Protein 4CL2 (pdb70)

InterPro domains:
  IPR006127 Periplasmic solute binding protein, ZnuA-like [PF01297] (26-291)
  IPR006128 Adhesion lipoprotein PsaA-like [PR00690] (23-41)
  IPR006128 Adhesion lipoprotein PsaA-like [PR00690] (54-67)
  IPR006128 Adhesion lipoprotein PsaA-like [PR00690] (67-84)
  IPR006128 Adhesion lipoprotein PsaA-like [PR00690] (180-201)
  IPR006128 Adhesion lipoprotein PsaA-like [PR00690] (233-251)
  IPR006128 Adhesion lipoprotein PsaA-like [PR00690] (259-278)
  IPR006129 Adhesin B [PR00691] (23-44)
  IPR006129 Adhesin B [PR00691] (48-66)
  IPR006129 Adhesin B [PR00691] (122-141)
  IPR006129 Adhesin B [PR00691] (180-197)
  IPR006129 Adhesin B [PR00691] (206-224)
  IPR006129 Adhesin B [PR00691] (229-246)
  IPR006129 Adhesin B [PR00691] (251-269)
  IPR006129 Adhesin B [PR00691] (272-290)
  IPR050492 Bacterial metal-binding protein 9 [PTHR42953] (9-293)

Foldseek 3Di:
DAEEEEAEDQLLQLLCLLCVPVHHYHYQQYFPGAQPPPDQDPVNLVSLQRHQEYEYQPLCRNVNPPVSNPPHDPNYDYFHQQPPPDFDPQPCHRGQRQLLLALVSSLSSLVSSLVVVCVSPVVCNVSSVVSSVVVNVVLCVLQVVLLVLLLVFDLLAQEAAEAELNCCNVCVRSVGHYAYQGPDPVGDPVSLVVRLVVCLVSVHAEYEYEDNDDPVSRCVSCVSNVHDYLYYAYGRGAHPPVDQGNHSSSRSNVRSVSVSVRSD

Structure (mmCIF, N/CA/C/O backbone):
data_4CL2
#
_entry.id   4CL2
#
_cell.length_a   94.060
_cell.length_b   94.060
_cell.length_c   94.510
_cell.angle_alpha   90.00
_cell.angle_beta   90.00
_cell.angle_gamma   120.00
#
_symmetry.space_group_name_H-M   'P 32 2 1'
#
loop_
_entity.id
_entity.type
_entity.pdbx_description
1 polymer 'PERIPLASMIC SOLUTE BINDING PROTEIN'
2 non-polymer 'SULFATE ION'
3 non-polymer 'ACETATE ION'
4 non-polymer GLYCEROL
5 non-polymer 'MANGANESE (II) ION'
6 water water
#
loop_
_atom_site.group_PDB
_atom_site.id
_atom_site.type_symbol
_atom_site.label_atom_id
_atom_site.label_alt_id
_atom_site.label_comp_id
_atom_site.label_asym_id
_atom_site.label_entity_id
_atom_site.label_seq_id
_atom_site.pdbx_PDB_ins_code
_atom_site.Cartn_x
_atom_site.Cartn_y
_atom_site.Cartn_z
_atom_site.occupancy
_atom_site.B_iso_or_equiv
_atom_site.auth_seq_id
_atom_site.auth_comp_id
_atom_site.auth_asym_id
_atom_site.auth_atom_id
_atom_site.pdbx_PDB_model_num
ATOM 1 N N . LYS A 1 4 ? 46.051 -51.429 16.170 1.00 38.59 4 LYS A N 1
ATOM 2 C CA . LYS A 1 4 ? 45.251 -50.395 16.892 1.00 35.88 4 LYS A CA 1
ATOM 3 C C . LYS A 1 4 ? 44.383 -49.566 15.952 1.00 26.78 4 LYS A C 1
ATOM 4 O O . LYS A 1 4 ? 44.847 -48.974 14.987 1.00 27.59 4 LYS A O 1
ATOM 10 N N . LYS A 1 5 ? 43.125 -49.494 16.271 1.00 23.59 5 LYS A N 1
ATOM 11 C CA . LYS A 1 5 ? 42.166 -48.796 15.428 1.00 22.25 5 LYS A CA 1
ATOM 12 C C . LYS A 1 5 ? 42.338 -47.286 15.583 1.00 18.73 5 LYS A C 1
ATOM 13 O O . LYS A 1 5 ? 42.845 -46.792 16.580 1.00 18.65 5 LYS A O 1
ATOM 19 N N . VAL A 1 6 ? 41.933 -46.573 14.516 1.00 18.60 6 VAL A N 1
ATOM 20 C CA . VAL A 1 6 ? 42.107 -45.126 14.417 1.00 16.93 6 VAL A CA 1
ATOM 21 C C . VAL A 1 6 ? 40.705 -44.534 14.207 1.00 16.88 6 VAL A C 1
ATOM 22 O O . VAL A 1 6 ? 39.940 -44.996 13.369 1.00 15.50 6 VAL A O 1
ATOM 26 N N . VAL A 1 7 ? 40.345 -43.595 15.038 1.00 16.28 7 VAL A N 1
ATOM 27 C CA . VAL A 1 7 ? 39.003 -42.953 15.010 1.00 15.10 7 VAL A CA 1
ATOM 28 C C . VAL A 1 7 ? 39.262 -41.443 14.809 1.00 15.07 7 VAL A C 1
ATOM 29 O O . VAL A 1 7 ? 39.886 -40.769 15.656 1.00 15.74 7 VAL A O 1
ATOM 33 N N . LEU A 1 8 ? 38.807 -40.956 13.661 1.00 13.84 8 LEU A N 1
ATOM 34 C CA . LEU A 1 8 ? 38.947 -39.553 13.231 1.00 14.06 8 LEU A CA 1
ATOM 35 C C . LEU A 1 8 ? 37.678 -38.775 13.607 1.00 13.93 8 LEU A C 1
ATOM 36 O O . LEU A 1 8 ? 36.579 -39.073 13.168 1.00 13.98 8 LEU A O 1
ATOM 41 N N A SER A 1 9 ? 37.844 -37.754 14.440 0.50 12.48 9 SER A N 1
ATOM 42 N N B SER A 1 9 ? 37.859 -37.735 14.415 0.50 14.35 9 SER A N 1
ATOM 43 C CA A SER A 1 9 ? 36.757 -36.806 14.793 0.50 12.18 9 SER A CA 1
ATOM 44 C CA B SER A 1 9 ? 36.786 -36.788 14.802 0.50 15.37 9 SER A CA 1
ATOM 45 C C A SER A 1 9 ? 36.866 -35.552 13.891 0.50 13.38 9 SER A C 1
ATOM 46 C C B SER A 1 9 ? 36.876 -35.519 13.928 0.50 15.15 9 SER A C 1
ATOM 47 O O A SER A 1 9 ? 37.953 -35.131 13.495 0.50 13.61 9 SER A O 1
ATOM 48 O O B SER A 1 9 ? 37.968 -35.049 13.597 0.50 15.38 9 SER A O 1
ATOM 53 N N . SER A 1 10 ? 35.723 -34.991 13.526 1.00 13.39 10 SER A N 1
ATOM 54 C CA . SER A 1 10 ? 35.701 -33.860 12.609 1.00 11.78 10 SER A CA 1
ATOM 55 C C . SER A 1 10 ? 36.347 -32.605 13.242 1.00 13.40 10 SER A C 1
ATOM 56 O O . SER A 1 10 ? 36.945 -31.828 12.508 1.00 14.73 10 SER A O 1
ATOM 59 N N . PHE A 1 11 ? 36.121 -32.367 14.509 1.00 14.27 11 PHE A N 1
ATOM 60 C CA . PHE A 1 11 ? 36.699 -31.190 15.155 1.00 14.35 11 PHE A CA 1
ATOM 61 C C . PHE A 1 11 ? 36.939 -31.401 16.625 1.00 14.17 11 PHE A C 1
ATOM 62 O O . PHE A 1 11 ? 36.671 -32.471 17.208 1.00 14.39 11 PHE A O 1
ATOM 70 N N . SER A 1 12 ? 37.608 -30.411 17.231 1.00 13.49 12 SER A N 1
ATOM 71 C CA . SER A 1 12 ? 38.255 -30.614 18.533 1.00 15.10 12 SER A CA 1
ATOM 72 C C . SER A 1 12 ? 37.322 -31.085 19.611 1.00 13.55 12 SER A C 1
ATOM 73 O O . SER A 1 12 ? 37.692 -31.910 20.446 1.00 15.21 12 SER A O 1
ATOM 76 N N . ILE A 1 13 ? 36.106 -30.577 19.638 1.00 14.73 13 ILE A N 1
ATOM 77 C CA . ILE A 1 13 ? 35.192 -30.944 20.702 1.00 13.39 13 ILE A CA 1
ATOM 78 C C . ILE A 1 13 ? 34.876 -32.432 20.639 1.00 14.11 13 ILE A C 1
ATOM 79 O O . ILE A 1 13 ? 34.911 -33.125 21.668 1.00 14.09 13 ILE A O 1
ATOM 84 N N . ILE A 1 14 ? 34.579 -32.935 19.459 1.00 14.86 14 ILE A N 1
ATOM 85 C CA . ILE A 1 14 ? 34.311 -34.376 19.327 1.00 12.63 14 ILE A CA 1
ATOM 86 C C . ILE A 1 14 ? 35.523 -35.245 19.598 1.00 11.69 14 ILE A C 1
ATOM 87 O O . ILE A 1 14 ? 35.442 -36.274 20.277 1.00 12.97 14 ILE A O 1
ATOM 92 N N . GLY A 1 15 ? 36.703 -34.789 19.171 1.00 12.65 15 GLY A N 1
ATOM 93 C CA . GLY A 1 15 ? 37.918 -35.485 19.497 1.00 14.45 15 GLY A CA 1
ATOM 94 C C . GLY A 1 15 ? 38.145 -35.652 20.969 1.00 13.68 15 GLY A C 1
ATOM 95 O O . GLY A 1 15 ? 38.546 -36.747 21.446 1.00 13.79 15 GLY A O 1
ATOM 96 N N . ASP A 1 16 ? 37.893 -34.593 21.738 1.00 13.88 16 ASP A N 1
ATOM 97 C CA . ASP A 1 16 ? 38.114 -34.647 23.175 1.00 15.80 16 ASP A CA 1
ATOM 98 C C . ASP A 1 16 ? 37.095 -35.562 23.879 1.00 13.82 16 ASP A C 1
ATOM 99 O O . ASP A 1 16 ? 37.440 -36.348 24.800 1.00 14.38 16 ASP A O 1
ATOM 104 N N . ILE A 1 17 ? 35.841 -35.517 23.425 1.00 13.43 17 ILE A N 1
ATOM 105 C CA . ILE A 1 17 ? 34.808 -36.426 23.977 1.00 14.01 17 ILE A CA 1
ATOM 106 C C . ILE A 1 17 ? 35.221 -37.851 23.726 1.00 14.92 17 ILE A C 1
ATOM 107 O O . ILE A 1 17 ? 35.216 -38.716 24.612 1.00 14.65 17 ILE A O 1
ATOM 112 N N . THR A 1 18 ? 35.642 -38.101 22.492 1.00 14.71 18 THR A N 1
ATOM 113 C CA . THR A 1 18 ? 36.035 -39.481 22.129 1.00 13.58 18 THR A CA 1
ATOM 114 C C . THR A 1 18 ? 37.240 -39.993 22.941 1.00 14.01 18 THR A C 1
ATOM 115 O O . THR A 1 18 ? 37.254 -41.137 23.420 1.00 16.14 18 THR A O 1
ATOM 119 N N . GLN A 1 19 ? 38.223 -39.140 23.156 1.00 14.20 19 GLN A N 1
ATOM 120 C CA . GLN A 1 19 ? 39.366 -39.501 23.984 1.00 14.84 19 GLN A CA 1
ATOM 121 C C . GLN A 1 19 ? 38.953 -39.875 25.371 1.00 16.55 19 GLN A C 1
ATOM 122 O O . GLN A 1 19 ? 39.532 -40.777 25.955 1.00 15.68 19 GLN A O 1
ATOM 128 N N . ASN A 1 20 ? 37.941 -39.220 25.921 1.00 14.33 20 ASN A N 1
ATOM 129 C CA . ASN A 1 20 ? 37.524 -39.586 27.266 1.00 15.76 20 ASN A CA 1
ATOM 130 C C . ASN A 1 20 ? 36.786 -40.909 27.345 1.00 17.21 20 ASN A C 1
ATOM 131 O O . ASN A 1 20 ? 36.775 -41.579 28.388 1.00 17.45 20 ASN A O 1
ATOM 136 N N . ILE A 1 21 ? 36.160 -41.317 26.245 1.00 14.93 21 ILE A N 1
ATOM 137 C CA . ILE A 1 21 ? 35.473 -42.598 26.218 1.00 14.73 21 ILE A CA 1
ATOM 138 C C . ILE A 1 21 ? 36.453 -43.727 25.881 1.00 16.96 21 ILE A C 1
ATOM 139 O O . ILE A 1 21 ? 36.349 -44.813 26.422 1.00 16.40 21 ILE A O 1
ATOM 144 N N . ALA A 1 22 ? 37.394 -43.480 24.968 1.00 16.23 22 ALA A N 1
ATOM 145 C CA . ALA A 1 22 ? 38.256 -44.542 24.506 1.00 16.01 22 ALA A CA 1
ATOM 146 C C . ALA A 1 22 ? 39.508 -44.713 25.344 1.00 19.23 22 ALA A C 1
ATOM 147 O O . ALA A 1 22 ? 40.036 -45.805 25.431 1.00 20.18 22 ALA A O 1
ATOM 149 N N . LYS A 1 23 ? 39.972 -43.661 25.996 1.00 17.90 23 LYS A N 1
ATOM 150 C CA . LYS A 1 23 ? 41.177 -43.696 26.822 1.00 19.73 23 LYS A CA 1
ATOM 151 C C . LYS A 1 23 ? 42.307 -44.493 26.229 1.00 26.55 23 LYS A C 1
ATOM 152 O O . LYS A 1 23 ? 42.856 -45.393 26.869 1.00 31.65 23 LYS A O 1
ATOM 158 N N . ASP A 1 24 ? 42.653 -44.178 25.020 1.00 26.73 24 ASP A N 1
ATOM 159 C CA . ASP A 1 24 ? 43.849 -44.927 24.449 1.00 30.12 24 ASP A CA 1
ATOM 160 C C . ASP A 1 24 ? 43.643 -46.385 24.009 1.00 23.64 24 ASP A C 1
ATOM 161 O O . ASP A 1 24 ? 44.612 -46.997 23.484 1.00 22.73 24 ASP A O 1
ATOM 166 N N . LEU A 1 25 ? 42.404 -46.908 24.072 1.00 21.96 25 LEU A N 1
ATOM 167 C CA . LEU A 1 25 ? 42.100 -48.152 23.407 1.00 18.96 25 LEU A CA 1
ATOM 168 C C . LEU A 1 25 ? 42.159 -48.069 21.905 1.00 18.06 25 LEU A C 1
ATOM 169 O O . LEU A 1 25 ? 42.384 -49.045 21.248 1.00 21.16 25 LEU A O 1
ATOM 174 N N . VAL A 1 26 ? 41.890 -46.875 21.392 1.00 17.19 26 VAL A N 1
ATOM 175 C CA . VAL A 1 26 ? 42.029 -46.512 19.981 1.00 20.05 26 VAL A CA 1
ATOM 176 C C . VAL A 1 26 ? 42.833 -45.219 19.893 1.00 20.08 26 VAL A C 1
ATOM 177 O O . VAL A 1 26 ? 42.954 -44.476 20.878 1.00 22.25 26 VAL A O 1
ATOM 181 N N . THR A 1 27 ? 43.393 -44.972 18.712 1.00 17.57 27 THR A N 1
ATOM 182 C CA . THR A 1 27 ? 44.025 -43.706 18.419 1.00 19.99 27 THR A CA 1
ATOM 183 C C . THR A 1 27 ? 42.995 -42.702 17.978 1.00 21.63 27 THR A C 1
ATOM 184 O O . THR A 1 27 ? 42.309 -42.953 17.018 1.00 18.91 27 THR A O 1
ATOM 188 N N . VAL A 1 28 ? 42.842 -41.589 18.707 1.00 17.22 28 VAL A N 1
ATOM 189 C CA . VAL A 1 28 ? 41.854 -40.593 18.361 1.00 18.55 28 VAL A CA 1
ATOM 190 C C . VAL A 1 28 ? 42.598 -39.446 17.654 1.00 17.93 28 VAL A C 1
ATOM 191 O O . VAL A 1 28 ? 43.592 -38.881 18.180 1.00 20.38 28 VAL A O 1
ATOM 195 N N . THR A 1 29 ? 42.155 -39.132 16.469 1.00 15.72 29 THR A N 1
ATOM 196 C CA . THR A 1 29 ? 42.666 -38.020 15.652 1.00 15.12 29 THR A CA 1
ATOM 197 C C . THR A 1 29 ? 41.537 -37.014 15.466 1.00 14.45 29 THR A C 1
ATOM 198 O O . THR A 1 29 ? 40.319 -37.326 15.715 1.00 14.98 29 THR A O 1
ATOM 202 N N . THR A 1 30 ? 41.935 -35.824 15.020 1.00 16.86 30 THR A N 1
ATOM 203 C CA . THR A 1 30 ? 41.019 -34.706 14.783 1.00 15.57 30 THR A CA 1
ATOM 204 C C . THR A 1 30 ? 41.329 -34.037 13.473 1.00 16.19 30 THR A C 1
ATOM 205 O O . THR A 1 30 ? 42.512 -33.792 13.157 1.00 16.75 30 THR A O 1
ATOM 209 N N . LEU A 1 31 ? 40.304 -33.705 12.700 1.00 15.49 31 LEU A N 1
ATOM 210 C CA . LEU A 1 31 ? 40.524 -33.021 11.439 1.00 15.09 31 LEU A CA 1
ATOM 211 C C . LEU A 1 3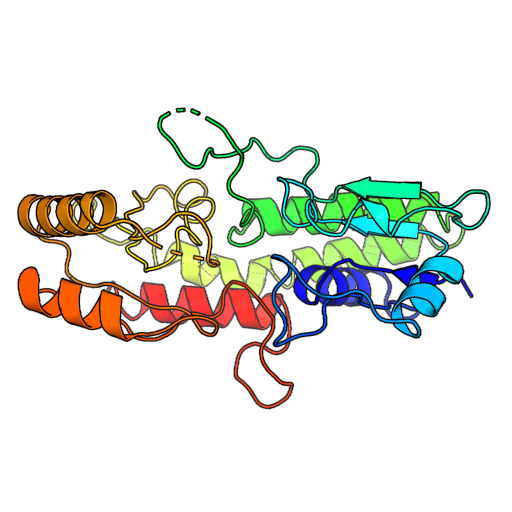1 ? 40.686 -31.508 11.650 1.00 18.82 31 LEU A C 1
ATOM 212 O O . LEU A 1 31 ? 41.734 -30.982 11.350 1.00 17.92 31 LEU A O 1
ATOM 217 N N . VAL A 1 32 ? 39.633 -30.854 12.138 1.00 17.86 32 VAL A N 1
ATOM 218 C CA . VAL A 1 32 ? 39.626 -29.399 12.301 1.00 15.40 32 VAL A CA 1
ATOM 219 C C . VAL A 1 32 ? 40.108 -29.193 13.726 1.00 17.49 32 VAL A C 1
ATOM 220 O O . VAL A 1 32 ? 39.383 -29.303 14.698 1.00 17.38 32 VAL A O 1
ATOM 224 N N . GLU A 1 33 ? 41.392 -28.892 13.843 1.00 18.81 33 GLU A N 1
ATOM 225 C CA . GLU A 1 33 ? 42.027 -28.814 15.128 1.00 19.71 33 GLU A CA 1
ATOM 226 C C . GLU A 1 33 ? 41.558 -27.496 15.777 1.00 20.66 33 GLU A C 1
ATOM 227 O O . GLU A 1 33 ? 41.079 -26.577 15.113 1.00 22.08 33 GLU A O 1
ATOM 233 N N . ALA A 1 34 ? 41.741 -27.469 17.073 1.00 19.01 34 ALA A N 1
ATOM 234 C CA . ALA A 1 34 ? 41.389 -26.279 17.889 1.00 21.06 34 ALA A CA 1
ATOM 235 C C . ALA A 1 34 ? 41.963 -25.025 17.255 1.00 24.80 34 ALA A C 1
ATOM 236 O O . ALA A 1 34 ? 43.111 -25.034 16.819 1.00 25.39 34 ALA A O 1
ATOM 238 N N . GLY A 1 35 ? 41.145 -23.993 17.144 1.00 26.37 35 GLY A N 1
ATOM 239 C CA . GLY A 1 35 ? 41.547 -22.691 16.578 1.00 29.65 35 GLY A CA 1
ATOM 240 C C . GLY A 1 35 ? 41.259 -22.539 15.092 1.00 36.86 35 GLY A C 1
ATOM 241 O O . GLY A 1 35 ? 41.590 -21.514 14.485 1.00 36.55 35 GLY A O 1
ATOM 242 N N . ASN A 1 36 ? 40.735 -23.586 14.461 1.00 26.34 36 ASN A N 1
ATOM 243 C CA . ASN A 1 36 ? 40.290 -23.536 13.076 1.00 28.34 36 ASN A CA 1
ATOM 244 C C . ASN A 1 36 ? 38.795 -23.684 13.135 1.00 30.69 36 ASN A C 1
ATOM 245 O O . ASN A 1 36 ? 38.246 -24.152 14.128 1.00 29.27 36 ASN A O 1
ATOM 250 N N . ASP A 1 37 ? 38.141 -23.247 12.077 1.00 32.90 37 ASP A N 1
ATOM 251 C CA . ASP A 1 37 ? 36.683 -23.250 12.021 1.00 37.07 37 ASP A CA 1
ATOM 252 C C . ASP A 1 37 ? 36.225 -24.143 10.874 1.00 28.51 37 ASP A C 1
ATOM 253 O O . ASP A 1 37 ? 36.805 -24.103 9.819 1.00 29.55 37 ASP A O 1
ATOM 258 N N . SER A 1 38 ? 35.164 -24.911 11.061 1.00 30.18 38 SER A N 1
ATOM 259 C CA . SER A 1 38 ? 34.734 -25.854 10.018 1.00 27.36 38 SER A CA 1
ATOM 260 C C . SER A 1 38 ? 34.243 -25.206 8.718 1.00 34.21 38 SER A C 1
ATOM 261 O O . SER A 1 38 ? 34.392 -25.785 7.630 1.00 29.63 38 SER A O 1
ATOM 264 N N . HIS A 1 39 ? 33.644 -24.016 8.798 1.00 27.90 39 HIS A N 1
ATOM 265 C CA . HIS A 1 39 ? 33.143 -23.407 7.612 0.80 28.30 39 HIS A CA 1
ATOM 266 C C . HIS A 1 39 ? 34.323 -23.032 6.659 1.00 30.85 39 HIS A C 1
ATOM 267 O O . HIS A 1 39 ? 35.237 -22.319 7.042 1.00 35.58 39 HIS A O 1
ATOM 274 N N . SER A 1 40 ? 34.287 -23.588 5.448 0.50 28.70 40 SER A N 1
ATOM 275 C CA . SER A 1 40 ? 35.410 -23.565 4.490 0.50 33.01 40 SER A CA 1
ATOM 276 C C . SER A 1 40 ? 36.833 -23.887 5.051 0.50 32.41 40 SER A C 1
ATOM 277 O O . SER A 1 40 ? 37.828 -23.449 4.487 0.50 27.66 40 SER A O 1
ATOM 280 N N . TYR A 1 41 ? 36.936 -24.660 6.145 1.00 43.13 41 TYR A N 1
ATOM 281 C CA . TYR A 1 41 ? 38.230 -25.326 6.523 1.00 34.32 41 TYR A CA 1
ATOM 282 C C . TYR A 1 41 ? 38.818 -25.920 5.286 1.00 28.43 41 TYR A C 1
ATOM 283 O O . TYR A 1 41 ? 38.120 -26.571 4.485 1.00 31.79 41 TYR A O 1
ATOM 292 N N . GLN A 1 42 ? 40.109 -25.676 5.041 1.00 30.24 42 GLN A N 1
ATOM 293 C CA . GLN A 1 42 ? 40.766 -26.309 3.903 1.00 30.31 42 GLN A CA 1
ATOM 294 C C . GLN A 1 42 ? 41.472 -27.634 4.336 1.00 26.62 42 GLN A C 1
ATOM 295 O O . GLN A 1 42 ? 42.432 -27.626 5.104 1.00 24.31 42 GLN A O 1
ATOM 301 N N . VAL A 1 43 ? 40.906 -28.741 3.888 1.00 26.68 43 VAL A N 1
ATOM 302 C CA . VAL A 1 43 ? 41.470 -30.080 4.097 1.00 24.91 43 VAL A CA 1
ATOM 303 C C . VAL A 1 43 ? 42.804 -30.138 3.350 1.00 24.18 43 VAL A C 1
ATOM 304 O O . VAL A 1 43 ? 42.843 -29.858 2.169 1.00 28.78 43 VAL A O 1
ATOM 308 N N . THR A 1 44 ? 43.892 -30.434 4.067 1.00 20.41 44 THR A N 1
ATOM 309 C CA . THR A 1 44 ? 45.227 -30.458 3.492 1.00 20.27 44 THR A CA 1
ATOM 310 C C . THR A 1 44 ? 45.598 -31.894 3.052 1.00 19.59 44 THR A C 1
ATOM 311 O O . THR A 1 44 ? 44.895 -32.870 3.332 1.00 18.75 44 THR A O 1
ATOM 315 N N A SER A 1 45 ? 46.730 -32.015 2.388 0.35 20.30 45 SER A N 1
ATOM 316 N N B SER A 1 45 ? 46.735 -31.998 2.386 0.35 20.31 45 SER A N 1
ATOM 317 N N C SER A 1 45 ? 46.746 -31.984 2.399 0.30 21.36 45 SER A N 1
ATOM 318 C CA A SER A 1 45 ? 47.227 -33.338 2.009 0.35 20.36 45 SER A CA 1
ATOM 319 C CA B SER A 1 45 ? 47.261 -33.304 1.988 0.35 20.45 45 SER A CA 1
ATOM 320 C CA C SER A 1 45 ? 47.274 -33.272 1.965 0.30 22.23 45 SER A CA 1
ATOM 321 C C A SER A 1 45 ? 47.416 -34.180 3.262 0.35 19.01 45 SER A C 1
ATOM 322 C C B SER A 1 45 ? 47.455 -34.170 3.227 0.35 19.05 45 SER A C 1
ATOM 323 C C C SER A 1 45 ? 47.558 -34.173 3.163 0.30 19.94 45 SER A C 1
ATOM 324 O O A SER A 1 45 ? 46.936 -35.314 3.377 0.35 18.13 45 SER A O 1
ATOM 325 O O B SER A 1 45 ? 47.033 -35.320 3.279 0.35 18.25 45 SER A O 1
ATOM 326 O O C SER A 1 45 ? 47.330 -35.365 3.079 0.30 18.76 45 SER A O 1
ATOM 333 N N . ALA A 1 46 ? 48.073 -33.607 4.268 1.00 19.83 46 ALA A N 1
ATOM 334 C CA . ALA A 1 46 ? 48.209 -34.358 5.541 1.00 19.56 46 ALA A CA 1
ATOM 335 C C . ALA A 1 46 ? 46.924 -34.783 6.150 1.00 19.71 46 ALA A C 1
ATOM 336 O O . ALA A 1 46 ? 46.782 -35.884 6.708 1.00 17.79 46 ALA A O 1
ATOM 338 N N . ASP A 1 47 ? 45.894 -33.937 6.064 1.00 19.83 47 ASP A N 1
ATOM 339 C CA . ASP A 1 47 ? 44.602 -34.308 6.452 1.00 17.53 47 ASP A CA 1
ATOM 340 C C . ASP A 1 47 ? 44.023 -35.504 5.665 1.00 16.83 47 ASP A C 1
ATOM 341 O O . ASP A 1 47 ? 43.313 -36.331 6.273 1.00 15.76 47 ASP A O 1
ATOM 346 N N . ALA A 1 48 ? 44.308 -35.587 4.385 1.00 18.29 48 ALA A N 1
ATOM 347 C CA . ALA A 1 48 ? 43.834 -36.720 3.600 1.00 17.82 48 ALA A CA 1
ATOM 348 C C . ALA A 1 48 ? 44.447 -38.055 4.105 1.00 16.91 48 ALA A C 1
ATOM 349 O O . ALA A 1 48 ? 43.830 -39.099 4.056 1.00 17.33 48 ALA A O 1
ATOM 351 N N . ILE A 1 49 ? 45.661 -37.980 4.604 1.00 17.54 49 ILE A N 1
ATOM 352 C CA . ILE A 1 49 ? 46.245 -39.136 5.352 1.00 17.30 49 ILE A CA 1
ATOM 353 C C . ILE A 1 49 ? 45.449 -39.531 6.560 1.00 16.62 49 ILE A C 1
ATOM 354 O O . ILE A 1 49 ? 45.139 -40.722 6.797 1.00 15.78 49 ILE A O 1
ATOM 359 N N . LYS A 1 50 ? 45.051 -38.557 7.401 1.00 16.98 50 LYS A N 1
ATOM 360 C CA . LYS A 1 50 ? 44.194 -38.864 8.529 1.00 15.86 50 LYS A CA 1
ATOM 361 C C . LYS A 1 50 ? 42.922 -39.558 8.094 1.00 16.93 50 LYS A C 1
ATOM 362 O O . LYS A 1 50 ? 42.459 -40.493 8.717 1.00 14.94 50 LYS A O 1
ATOM 368 N N . ILE A 1 51 ? 42.356 -39.071 7.002 1.00 14.70 51 ILE A N 1
ATOM 369 C CA . ILE A 1 51 ? 41.139 -39.659 6.457 1.00 15.51 51 ILE A CA 1
ATOM 370 C C . ILE A 1 51 ? 41.319 -41.108 5.990 1.00 16.23 51 ILE A C 1
ATOM 371 O O . ILE A 1 51 ? 40.448 -41.960 6.235 1.00 16.85 51 ILE A O 1
ATOM 376 N N . GLN A 1 52 ? 42.402 -41.373 5.296 1.00 15.00 52 GLN A N 1
ATOM 377 C CA . GLN A 1 52 ? 42.706 -42.738 4.826 1.00 15.49 52 GLN A CA 1
ATOM 378 C C . GLN A 1 52 ? 42.934 -43.721 6.000 1.00 16.18 52 GLN A C 1
ATOM 379 O O . GLN A 1 52 ? 42.540 -44.906 5.940 1.00 17.20 52 GLN A O 1
ATOM 385 N N . ASN A 1 53 ? 43.586 -43.212 7.043 1.00 15.16 53 ASN A N 1
ATOM 386 C CA . ASN A 1 53 ? 43.894 -44.036 8.206 1.00 16.41 53 ASN A CA 1
ATOM 387 C C . ASN A 1 53 ? 42.688 -44.355 9.065 1.00 15.46 53 ASN A C 1
ATOM 388 O O . ASN A 1 53 ? 42.718 -45.387 9.791 1.00 16.25 53 ASN A O 1
ATOM 393 N N . ALA A 1 54 ? 41.645 -43.555 9.004 1.00 15.70 54 ALA A N 1
ATOM 394 C CA . ALA A 1 54 ? 40.493 -43.728 9.875 1.00 16.90 54 ALA A CA 1
ATOM 395 C C . ALA A 1 54 ? 39.788 -45.073 9.633 1.00 16.59 54 ALA A C 1
ATOM 396 O O . ALA A 1 54 ? 39.423 -45.435 8.515 1.00 16.21 54 ALA A O 1
ATOM 398 N N . ASP A 1 55 ? 39.542 -45.766 10.744 1.00 17.34 55 ASP A N 1
ATOM 399 C CA . ASP A 1 55 ? 38.643 -46.910 10.769 1.00 17.82 55 ASP A CA 1
ATOM 400 C C . ASP A 1 55 ? 37.186 -46.514 11.044 1.00 15.95 55 ASP A C 1
ATOM 401 O O . ASP A 1 55 ? 36.296 -47.344 10.920 1.00 16.72 55 ASP A O 1
ATOM 406 N N . LEU A 1 56 ? 36.964 -45.283 11.479 1.00 15.68 56 LEU A N 1
ATOM 407 C CA . LEU A 1 56 ? 35.656 -44.741 11.912 1.00 14.94 56 LEU A CA 1
ATOM 408 C C . LEU A 1 56 ? 35.818 -43.237 11.822 1.00 14.58 56 LEU A C 1
ATOM 409 O O . LEU A 1 56 ? 36.905 -42.719 12.260 1.00 15.48 56 LEU A O 1
ATOM 414 N N . ILE A 1 57 ? 34.818 -42.549 11.266 1.00 14.45 57 ILE A N 1
ATOM 415 C CA . ILE A 1 57 ? 34.829 -41.082 11.192 1.00 14.43 57 ILE A CA 1
ATOM 416 C C . ILE A 1 57 ? 33.621 -40.569 11.970 1.00 13.78 57 ILE A C 1
ATOM 417 O O . ILE A 1 57 ? 32.505 -40.990 11.717 1.00 16.17 57 ILE A O 1
ATOM 422 N N . LEU A 1 58 ? 33.884 -39.710 12.955 1.00 13.46 58 LEU A N 1
ATOM 423 C CA . LEU A 1 58 ? 32.831 -39.173 13.809 1.00 14.16 58 LEU A CA 1
ATOM 424 C C . LEU A 1 58 ? 32.582 -37.691 13.462 1.00 13.34 58 LEU A C 1
ATOM 425 O O . LEU A 1 58 ? 33.464 -36.841 13.603 1.00 16.64 58 LEU A O 1
ATOM 430 N N . CYS A 1 59 ? 31.393 -37.429 12.949 1.00 14.64 59 CYS A N 1
ATOM 431 C CA . CYS A 1 59 ? 30.983 -36.068 12.514 1.00 13.75 59 CYS A CA 1
ATOM 432 C C . CYS A 1 59 ? 29.896 -35.555 13.471 1.00 15.15 59 CYS A C 1
ATOM 433 O O . CYS A 1 59 ? 29.117 -36.325 14.023 1.00 13.34 59 CYS A O 1
ATOM 436 N N . ASN A 1 60 ? 29.790 -34.236 13.539 1.00 14.52 60 ASN A N 1
ATOM 437 C CA . ASN A 1 60 ? 28.701 -33.570 14.220 1.00 13.93 60 ASN A CA 1
ATOM 438 C C . ASN A 1 60 ? 27.392 -33.699 13.521 1.00 15.76 60 ASN A C 1
ATOM 439 O O . ASN A 1 60 ? 26.313 -33.854 14.174 1.00 17.09 60 ASN A O 1
ATOM 444 N N . GLY A 1 61 ? 27.426 -33.636 12.207 1.00 14.21 61 GLY A N 1
ATOM 445 C CA . GLY A 1 61 ? 26.215 -33.419 11.429 1.00 17.26 61 GLY A CA 1
ATOM 446 C C . GLY A 1 61 ? 25.648 -32.063 11.712 1.00 17.61 61 GLY A C 1
ATOM 447 O O . GLY A 1 61 ? 26.389 -31.130 12.092 1.00 16.51 61 GLY A O 1
ATOM 448 N N . LEU A 1 62 ? 24.332 -31.914 11.507 1.00 17.17 62 LEU A N 1
ATOM 449 C CA . LEU A 1 62 ? 23.660 -30.605 11.539 1.00 17.05 62 LEU A CA 1
ATOM 450 C C . LEU A 1 62 ? 24.391 -29.589 10.636 1.00 20.61 62 LEU A C 1
ATOM 451 O O . LEU A 1 62 ? 24.575 -28.432 10.990 1.00 20.04 62 LEU A O 1
ATOM 456 N N . HIS A 1 63 ? 24.870 -30.129 9.509 1.00 18.56 63 HIS A N 1
ATOM 457 C CA . HIS A 1 63 ? 25.608 -29.406 8.489 1.00 21.47 63 HIS A CA 1
ATOM 458 C C . HIS A 1 63 ? 26.945 -28.803 8.909 1.00 20.38 63 HIS A C 1
ATOM 459 O O . HIS A 1 63 ? 27.467 -27.988 8.138 1.00 20.48 63 HIS A O 1
ATOM 466 N N . LEU A 1 64 ? 27.498 -29.163 10.061 1.00 17.90 64 LEU A N 1
ATOM 467 C CA . LEU A 1 64 ? 28.742 -28.526 10.528 1.00 17.65 64 LEU A CA 1
ATOM 468 C C . LEU A 1 64 ? 29.853 -28.763 9.489 1.00 17.03 64 LEU A C 1
ATOM 469 O O . LEU A 1 64 ? 30.681 -27.870 9.175 1.00 18.71 64 LEU A O 1
ATOM 474 N N . GLU A 1 65 ? 29.839 -29.975 8.956 1.00 18.10 65 GLU A N 1
ATOM 475 C CA . GLU A 1 65 ? 30.853 -30.426 8.007 1.00 17.30 65 GLU A CA 1
ATOM 476 C C . GLU A 1 65 ? 30.533 -30.203 6.562 1.00 20.30 65 GLU A C 1
ATOM 477 O O . GLU A 1 65 ? 31.247 -30.710 5.647 1.00 19.61 65 GLU A O 1
ATOM 483 N N . GLU A 1 66 ? 29.479 -29.469 6.251 1.00 18.27 66 GLU A N 1
ATOM 484 C CA . GLU A 1 66 ? 28.952 -29.510 4.880 1.00 21.41 66 GLU A CA 1
ATOM 485 C C . GLU A 1 66 ? 30.007 -29.138 3.823 1.00 19.38 66 GLU A C 1
ATOM 486 O O . GLU A 1 66 ? 29.981 -29.676 2.737 1.00 22.02 66 GLU A O 1
ATOM 492 N N . THR A 1 67 ? 30.897 -28.233 4.154 1.00 18.60 67 THR A N 1
ATOM 493 C CA . THR A 1 67 ? 31.870 -27.764 3.165 1.00 23.42 67 THR A CA 1
ATOM 494 C C . THR A 1 67 ? 32.992 -28.745 2.917 1.00 23.32 67 THR A C 1
ATOM 495 O O . THR A 1 67 ? 33.632 -28.639 1.856 1.00 25.07 67 THR A O 1
ATOM 499 N N . TYR A 1 68 ? 33.218 -29.680 3.827 1.00 21.23 68 TYR A N 1
ATOM 500 C CA . TYR A 1 68 ? 34.313 -30.672 3.632 1.00 22.19 68 TYR A CA 1
ATOM 501 C C . TYR A 1 68 ? 33.887 -32.120 3.670 1.00 23.59 68 TYR A C 1
ATOM 502 O O . TYR A 1 68 ? 34.727 -33.020 3.533 1.00 21.17 68 TYR A O 1
ATOM 511 N N . MET A 1 69 ? 32.566 -32.381 3.714 1.00 21.20 69 MET A N 1
ATOM 512 C CA . MET A 1 69 ? 32.097 -33.788 3.556 1.00 21.14 69 MET A CA 1
ATOM 513 C C . MET A 1 69 ? 32.636 -34.475 2.304 1.00 21.02 69 MET A C 1
ATOM 514 O O . MET A 1 69 ? 32.882 -35.680 2.336 1.00 23.94 69 MET A O 1
ATOM 519 N N . LYS A 1 70 ? 32.828 -33.736 1.244 1.00 22.14 70 LYS A N 1
ATOM 520 C CA . LYS A 1 70 ? 33.346 -34.269 -0.034 1.00 25.76 70 LYS A CA 1
ATOM 521 C C . LYS A 1 70 ? 34.739 -34.896 0.097 1.00 24.19 70 LYS A C 1
ATOM 522 O O . LYS A 1 70 ? 35.115 -35.680 -0.767 1.00 24.58 70 LYS A O 1
ATOM 528 N N . TYR A 1 71 ? 35.492 -34.557 1.136 1.00 21.88 71 TYR A N 1
ATOM 529 C CA . TYR A 1 71 ? 36.827 -35.124 1.329 1.00 22.64 71 TYR A CA 1
ATOM 530 C C . TYR A 1 71 ? 36.746 -36.487 2.026 1.00 22.57 71 TYR A C 1
ATOM 531 O O . TYR A 1 71 ? 37.791 -37.181 2.110 1.00 19.97 71 TYR A O 1
ATOM 540 N N . PHE A 1 72 ? 35.569 -36.825 2.579 1.00 19.82 72 PHE A N 1
ATOM 541 C CA . PHE A 1 72 ? 35.386 -38.134 3.216 1.00 20.34 72 PHE A CA 1
ATOM 542 C C . PHE A 1 72 ? 34.970 -39.126 2.163 1.00 23.48 72 PHE A C 1
ATOM 543 O O . PHE A 1 72 ? 33.900 -39.716 2.219 1.00 23.56 72 PHE A O 1
ATOM 551 N N . THR A 1 73 ? 35.887 -39.389 1.230 1.00 22.27 73 THR A N 1
ATOM 552 C CA . THR A 1 73 ? 35.648 -40.224 0.124 1.00 22.42 73 THR A CA 1
ATOM 553 C C . THR A 1 73 ? 36.899 -41.100 -0.145 1.00 22.88 73 THR A C 1
ATOM 554 O O . THR A 1 73 ? 37.959 -40.837 0.423 1.00 20.27 73 THR A O 1
ATOM 558 N N . ASN A 1 74 ? 36.783 -42.117 -1.021 1.00 21.76 74 ASN A N 1
ATOM 559 C CA . ASN A 1 74 ? 37.887 -43.061 -1.235 1.00 20.97 74 ASN A CA 1
ATOM 560 C C . ASN A 1 74 ? 38.376 -43.669 0.090 1.00 21.96 74 ASN A C 1
ATOM 561 O O . ASN A 1 74 ? 39.593 -43.783 0.328 1.00 21.07 74 ASN A O 1
ATOM 566 N N . LEU A 1 75 ? 37.427 -43.942 0.988 1.00 20.00 75 LEU A N 1
ATOM 567 C CA . LEU A 1 75 ? 37.716 -44.365 2.354 1.00 21.61 75 LEU A CA 1
ATOM 568 C C . LEU A 1 75 ? 38.182 -45.834 2.442 1.00 22.95 75 LEU A C 1
ATOM 569 O O . LEU A 1 75 ? 37.947 -46.620 1.559 1.00 22.98 75 LEU A O 1
ATOM 574 N N . LYS A 1 76 ? 38.859 -46.150 3.539 1.00 22.51 76 LYS A N 1
ATOM 575 C CA . LYS A 1 76 ? 39.166 -47.497 3.878 1.00 26.67 76 LYS A CA 1
ATOM 576 C C . LYS A 1 76 ? 37.888 -48.383 3.889 1.00 29.36 76 LYS A C 1
ATOM 577 O O . LYS A 1 76 ? 36.832 -47.986 4.393 1.00 24.38 76 LYS A O 1
ATOM 583 N N . LYS A 1 77 ? 37.978 -49.590 3.300 1.00 28.69 77 LYS A N 1
ATOM 584 C CA . LYS A 1 77 ? 36.818 -50.489 3.359 1.00 28.46 77 LYS A CA 1
ATOM 585 C C . LYS A 1 77 ? 36.371 -50.733 4.758 1.00 29.23 77 LYS A C 1
ATOM 586 O O . LYS A 1 77 ? 37.174 -51.028 5.634 1.00 31.76 77 LYS A O 1
ATOM 592 N N . GLY A 1 78 ? 35.073 -50.620 4.997 1.00 27.96 78 GLY A N 1
ATOM 593 C CA . GLY A 1 78 ? 34.515 -50.826 6.328 1.00 28.75 78 GLY A CA 1
ATOM 594 C C . GLY A 1 78 ? 34.347 -49.544 7.115 1.00 24.52 78 GLY A C 1
ATOM 595 O O . GLY A 1 78 ? 33.724 -49.552 8.183 1.00 25.57 78 GLY A O 1
ATOM 596 N N . THR A 1 79 ? 35.009 -48.468 6.691 1.00 21.81 79 THR A N 1
ATOM 597 C CA . THR A 1 79 ? 35.007 -47.271 7.525 1.00 19.34 79 THR A CA 1
ATOM 598 C C . THR A 1 79 ? 33.695 -46.516 7.362 1.00 20.92 79 THR A C 1
ATOM 599 O O . THR A 1 79 ? 33.366 -46.064 6.243 1.00 22.51 79 THR A O 1
ATOM 603 N N . LYS A 1 80 ? 32.996 -46.361 8.473 1.00 22.16 80 LYS A N 1
ATOM 604 C CA . LYS A 1 80 ? 31.690 -45.688 8.485 1.00 20.29 80 LYS A CA 1
ATOM 605 C C . LYS A 1 80 ? 31.857 -44.221 8.935 1.00 17.89 80 LYS A C 1
ATOM 606 O O . LYS A 1 80 ? 32.776 -43.921 9.672 1.00 16.58 80 LYS A O 1
ATOM 612 N N . ILE A 1 81 ? 30.947 -43.371 8.490 1.00 18.86 81 ILE A N 1
ATOM 613 C CA . ILE A 1 81 ? 30.810 -42.005 9.007 1.00 16.87 81 ILE A CA 1
ATOM 614 C C . ILE A 1 81 ? 29.619 -41.970 9.953 1.00 16.76 81 ILE A C 1
ATOM 615 O O . ILE A 1 81 ? 28.474 -42.309 9.512 1.00 21.05 81 ILE A O 1
ATOM 620 N N . ILE A 1 82 ? 29.856 -41.642 11.213 1.00 14.74 82 ILE A N 1
ATOM 621 C CA . ILE A 1 82 ? 28.807 -41.673 12.258 1.00 16.53 82 ILE A CA 1
ATOM 622 C C . ILE A 1 82 ? 28.483 -40.221 12.585 1.00 17.85 82 ILE A C 1
ATOM 623 O O . ILE A 1 82 ? 29.379 -39.408 12.746 1.00 16.31 82 ILE A O 1
ATOM 628 N N . THR A 1 83 ? 27.187 -39.892 12.674 1.00 16.33 83 THR A N 1
ATOM 629 C CA . THR A 1 83 ? 26.715 -38.583 13.065 1.00 16.13 83 THR A CA 1
ATOM 630 C C . THR A 1 83 ? 26.393 -38.677 14.550 1.00 16.31 83 THR A C 1
ATOM 631 O O . THR A 1 83 ? 25.410 -39.352 14.948 1.00 18.72 83 THR A O 1
ATOM 635 N N . VAL A 1 84 ? 27.172 -37.979 15.356 1.00 16.26 84 VAL A N 1
ATOM 636 C CA . VAL A 1 84 ? 27.098 -38.115 16.770 1.00 14.33 84 VAL A CA 1
ATOM 637 C C . VAL A 1 84 ? 25.991 -37.307 17.434 1.00 16.54 84 VAL A C 1
ATOM 638 O O . VAL A 1 84 ? 25.785 -37.473 18.619 1.00 16.24 84 VAL A O 1
ATOM 642 N N . THR A 1 85 ? 25.236 -36.525 16.656 1.00 15.46 85 THR A N 1
ATOM 643 C CA . THR A 1 85 ? 24.034 -35.833 17.096 1.00 14.93 85 THR A CA 1
ATOM 644 C C . THR A 1 85 ? 22.740 -36.593 16.791 1.00 16.63 85 THR A C 1
ATOM 645 O O . THR A 1 85 ? 21.649 -36.058 17.002 1.00 17.34 85 THR A O 1
ATOM 649 N N . ASP A 1 86 ? 22.816 -37.827 16.302 1.00 15.94 86 ASP A N 1
ATOM 650 C CA . ASP A 1 86 ? 21.603 -38.639 16.085 1.00 18.87 86 ASP A CA 1
ATOM 651 C C . ASP A 1 86 ? 20.779 -38.655 17.377 1.00 18.53 86 ASP A C 1
ATOM 652 O O . ASP A 1 86 ? 21.299 -38.942 18.470 1.00 19.57 86 ASP A O 1
ATOM 657 N N . GLY A 1 87 ? 19.487 -38.400 17.247 1.00 23.49 87 GLY A N 1
ATOM 658 C CA . GLY A 1 87 ? 18.597 -38.305 18.433 1.00 22.54 87 GLY A CA 1
ATOM 659 C C . GLY A 1 87 ? 18.388 -36.906 18.985 1.00 28.36 87 GLY A C 1
ATOM 660 O O . GLY A 1 87 ? 17.664 -36.739 20.004 1.00 27.38 87 GLY A O 1
ATOM 661 N N . ILE A 1 88 ? 19.087 -35.904 18.421 1.00 18.06 88 ILE A N 1
ATOM 662 C CA . ILE A 1 88 ? 18.922 -34.540 18.916 1.00 19.07 88 ILE A CA 1
ATOM 663 C C . ILE A 1 88 ? 17.977 -33.852 17.934 1.00 21.87 88 ILE A C 1
ATOM 664 O O . ILE A 1 88 ? 18.301 -33.732 16.765 1.00 21.29 88 ILE A O 1
ATOM 669 N N . ASN A 1 89 ? 16.868 -33.322 18.425 1.00 18.79 89 ASN A N 1
ATOM 670 C CA . ASN A 1 89 ? 15.946 -32.609 17.574 1.00 19.51 89 ASN A CA 1
ATOM 671 C C . ASN A 1 89 ? 16.598 -31.305 17.138 1.00 21.05 89 ASN A C 1
ATOM 672 O O . ASN A 1 89 ? 17.068 -30.506 17.986 1.00 20.74 89 ASN A O 1
ATOM 677 N N . PRO A 1 90 ? 16.711 -31.101 15.830 1.00 21.20 90 PRO A N 1
ATOM 678 C CA . PRO A 1 90 ? 17.411 -29.879 15.388 1.00 19.44 90 PRO A CA 1
ATOM 679 C C . PRO A 1 90 ? 16.645 -28.603 15.653 1.00 20.41 90 PRO A C 1
ATOM 680 O O . PRO A 1 90 ? 15.406 -28.592 15.592 1.00 20.42 90 PRO A O 1
ATOM 684 N N . ILE A 1 91 ? 17.404 -27.551 15.930 1.00 16.70 91 ILE A N 1
ATOM 685 C CA . ILE A 1 91 ? 16.905 -26.204 15.996 1.00 17.68 91 ILE A CA 1
ATOM 686 C C . ILE A 1 91 ? 17.377 -25.453 14.764 1.00 19.31 91 ILE A C 1
ATOM 687 O O . ILE A 1 91 ? 18.554 -25.540 14.411 1.00 22.18 91 ILE A O 1
ATOM 692 N N . GLY A 1 92 ? 16.429 -24.856 14.076 1.00 23.83 92 GLY A N 1
ATOM 693 C CA . GLY A 1 92 ? 16.690 -24.202 12.794 1.00 25.90 92 GLY A CA 1
ATOM 694 C C . GLY A 1 92 ? 17.389 -22.891 12.926 1.00 30.77 92 GLY A C 1
ATOM 695 O O . GLY A 1 92 ? 17.418 -22.285 14.015 1.00 25.83 92 GLY A O 1
ATOM 696 N N . VAL A 1 93 ? 17.945 -22.412 11.809 1.00 37.94 93 VAL A N 1
ATOM 697 C CA . VAL A 1 93 ? 18.535 -21.072 11.808 1.00 38.77 93 VAL A CA 1
ATOM 698 C C . VAL A 1 93 ? 17.505 -19.983 11.485 1.00 43.62 93 VAL A C 1
ATOM 699 O O . VAL A 1 93 ? 17.842 -18.814 11.570 1.00 54.26 93 VAL A O 1
ATOM 703 N N . SER A 1 94 ? 16.258 -20.345 11.163 1.00 52.04 94 SER A N 1
ATOM 704 C CA . SER A 1 94 ? 15.230 -19.353 10.748 1.00 62.59 94 SER A CA 1
ATOM 705 C C . SER A 1 94 ? 13.930 -19.481 11.548 1.00 80.28 94 SER A C 1
ATOM 706 O O . SER A 1 94 ? 13.949 -19.884 12.714 1.00 84.21 94 SER A O 1
ATOM 709 N N . GLU A 1 95 ? 12.824 -19.072 10.908 1.00 95.26 95 GLU A N 1
ATOM 710 C CA . GLU A 1 95 ? 11.453 -19.531 11.196 1.00 90.08 95 GLU A CA 1
ATOM 711 C C . GLU A 1 95 ? 11.041 -20.512 10.094 1.00 91.38 95 GLU A C 1
ATOM 712 O O . GLU A 1 95 ? 9.868 -20.852 9.933 1.00 93.18 95 GLU A O 1
ATOM 718 N N . SER A 1 101 ? 15.448 -22.957 8.790 1.00 52.89 101 SER A N 1
ATOM 719 C CA . SER A 1 101 ? 15.150 -24.164 7.990 1.00 53.48 101 SER A CA 1
ATOM 720 C C . SER A 1 101 ? 16.412 -25.026 8.055 1.00 48.57 101 SER A C 1
ATOM 721 O O . SER A 1 101 ? 16.342 -26.129 8.556 1.00 39.23 101 SER A O 1
ATOM 724 N N . GLU A 1 102 ? 17.560 -24.506 7.594 1.00 40.10 102 GLU A N 1
ATOM 725 C CA . GLU A 1 102 ? 18.860 -25.174 7.801 1.00 39.54 102 GLU A CA 1
ATOM 726 C C . GLU A 1 102 ? 19.158 -25.319 9.307 1.00 29.22 102 GLU A C 1
ATOM 727 O O . GLU A 1 102 ? 18.794 -24.435 10.072 1.00 28.01 102 GLU A O 1
ATOM 733 N N . PRO A 1 103 ? 19.819 -26.420 9.725 1.00 24.67 103 PRO A N 1
ATOM 734 C CA . PRO A 1 103 ? 19.951 -26.600 11.164 1.00 20.50 103 PRO A CA 1
ATOM 735 C C . PRO A 1 103 ? 21.081 -25.799 11.771 1.00 20.90 103 PRO A C 1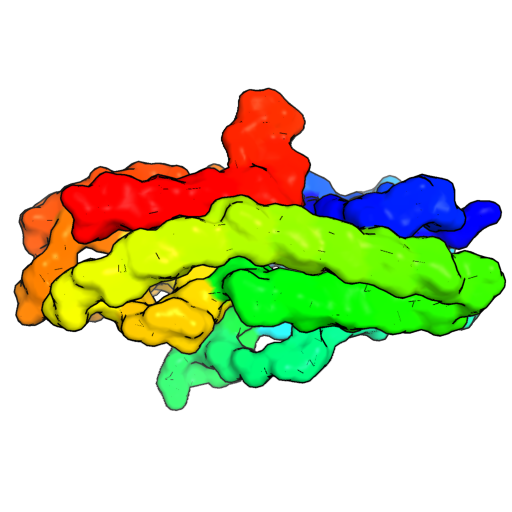
ATOM 736 O O . PRO A 1 103 ? 22.131 -25.608 11.151 1.00 20.61 103 PRO A O 1
ATOM 740 N N . ASN A 1 104 ? 20.864 -25.347 12.992 1.00 17.95 104 ASN A N 1
ATOM 741 C CA . ASN A 1 104 ? 21.942 -24.741 13.787 1.00 18.56 104 ASN A CA 1
ATOM 742 C C . ASN A 1 104 ? 22.816 -25.901 14.329 1.00 17.19 104 ASN A C 1
ATOM 743 O O . ASN A 1 104 ? 22.313 -26.872 14.898 1.00 17.65 104 ASN A O 1
ATOM 748 N N . PRO A 1 105 ? 24.125 -25.839 14.142 1.00 15.42 105 PRO A N 1
ATOM 749 C CA . PRO A 1 105 ? 24.920 -27.005 14.489 1.00 16.71 105 PRO A CA 1
ATOM 750 C C . PRO A 1 105 ? 25.350 -27.176 15.934 1.00 15.54 105 PRO A C 1
ATOM 751 O O . PRO A 1 105 ? 25.883 -28.206 16.294 1.00 15.54 105 PRO A O 1
ATOM 755 N N . HIS A 1 106 ? 25.118 -26.172 16.776 1.00 15.40 106 HIS A N 1
ATOM 756 C CA . HIS A 1 10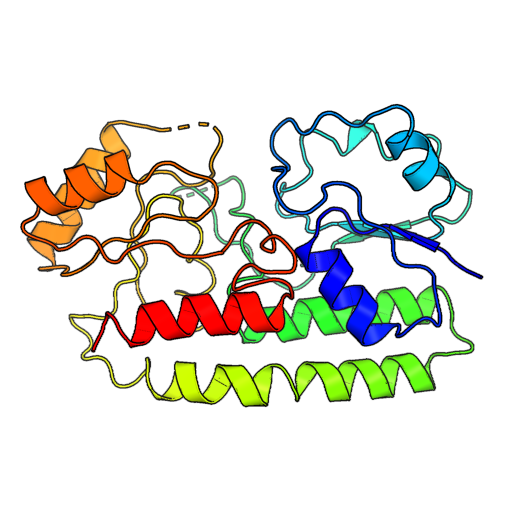6 ? 25.770 -26.038 18.073 1.00 13.58 106 HIS A CA 1
ATOM 757 C C . HIS A 1 106 ? 25.106 -26.891 19.179 1.00 14.73 106 HIS A C 1
ATOM 758 O O . HIS A 1 106 ? 24.954 -26.432 20.308 1.00 13.78 106 HIS A O 1
ATOM 765 N N . ALA A 1 107 ? 24.813 -28.116 18.847 1.00 15.34 107 ALA A N 1
ATOM 766 C CA . ALA A 1 107 ? 24.036 -29.010 19.759 1.00 12.68 107 ALA A CA 1
ATOM 767 C C . ALA A 1 107 ? 24.843 -29.397 20.983 1.00 11.66 107 ALA A C 1
ATOM 768 O O . ALA A 1 107 ? 24.234 -29.766 22.027 1.00 14.94 107 ALA A O 1
ATOM 770 N N . TRP A 1 108 ? 26.167 -29.307 20.927 1.00 11.71 108 TRP A N 1
ATOM 771 C CA . TRP A 1 108 ? 27.014 -29.640 22.066 1.00 11.73 108 TRP A CA 1
ATOM 772 C C . TRP A 1 108 ? 26.945 -28.709 23.281 1.00 11.71 108 TRP A C 1
ATOM 773 O O . TRP A 1 108 ? 27.420 -29.088 24.333 1.00 13.70 108 TRP A O 1
ATOM 784 N N . MET A 1 109 ? 26.326 -27.544 23.087 1.00 13.29 109 MET A N 1
ATOM 785 C CA . MET A 1 109 ? 26.202 -26.541 24.162 1.00 11.92 109 MET A CA 1
ATOM 786 C C . MET A 1 109 ? 24.919 -26.831 24.957 1.00 14.53 109 MET A C 1
ATOM 787 O O . MET A 1 109 ? 23.911 -26.169 24.809 1.00 16.80 109 MET A O 1
ATOM 792 N N . SER A 1 110 ? 24.939 -27.935 25.687 1.00 14.45 110 SER A N 1
ATOM 793 C CA . SER A 1 110 ? 23.766 -28.452 26.356 1.00 13.55 110 SER A CA 1
ATOM 794 C C . SER A 1 110 ? 24.215 -29.624 27.220 1.00 14.31 110 SER A C 1
ATOM 795 O O . SER A 1 110 ? 24.998 -30.484 26.806 1.00 14.56 110 SER A O 1
ATOM 798 N N . LEU A 1 111 ? 23.653 -29.681 28.406 1.00 15.15 111 LEU A N 1
ATOM 799 C CA . LEU A 1 111 ? 23.967 -30.757 29.361 1.00 13.26 111 LEU A CA 1
ATOM 800 C C . LEU A 1 111 ? 23.292 -32.038 28.872 1.00 14.11 111 LEU A C 1
ATOM 801 O O . LEU A 1 111 ? 23.911 -33.094 28.829 1.00 14.98 111 LEU A O 1
ATOM 806 N N . THR A 1 112 ? 22.032 -31.968 28.484 1.00 13.51 112 THR A N 1
ATOM 807 C CA . THR A 1 112 ? 21.329 -33.142 27.979 1.00 13.86 112 THR A CA 1
ATOM 808 C C . THR A 1 112 ? 22.050 -33.671 26.771 1.00 14.20 112 THR A C 1
ATOM 809 O O . THR A 1 112 ? 22.262 -34.890 26.612 1.00 13.93 112 THR A O 1
ATOM 813 N N . ASN A 1 113 ? 22.419 -32.780 25.859 1.00 15.04 113 ASN A N 1
ATOM 814 C CA . ASN A 1 113 ? 23.050 -33.245 24.650 1.00 15.29 113 ASN A CA 1
ATOM 815 C C . ASN A 1 113 ? 24.437 -33.809 24.822 1.00 12.60 113 ASN A C 1
ATOM 816 O O . ASN A 1 113 ? 24.844 -34.688 24.094 1.00 13.36 113 ASN A O 1
ATOM 821 N N . ALA A 1 114 ? 25.205 -33.301 25.773 1.00 12.11 114 ALA A N 1
ATOM 822 C CA . ALA A 1 114 ? 26.504 -33.886 26.073 1.00 15.18 114 ALA A CA 1
ATOM 823 C C . ALA A 1 114 ? 26.321 -35.369 26.282 1.00 15.48 114 ALA A C 1
ATOM 824 O O . ALA A 1 114 ? 27.117 -36.172 25.807 1.00 13.75 114 ALA A O 1
ATOM 826 N N . MET A 1 115 ? 25.278 -35.756 27.048 1.00 12.81 115 MET A N 1
ATOM 827 C CA . MET A 1 115 ? 25.028 -37.193 27.318 1.00 13.29 115 MET A CA 1
ATOM 828 C C . MET A 1 115 ? 24.722 -37.993 26.042 1.00 12.97 115 MET A C 1
ATOM 829 O O . MET A 1 115 ? 25.120 -39.149 25.903 1.00 14.53 115 MET A O 1
ATOM 834 N N . ILE A 1 116 ? 24.048 -37.361 25.087 1.00 13.51 116 ILE A N 1
ATOM 835 C CA . ILE A 1 116 ? 23.729 -37.988 23.784 1.00 12.46 116 ILE A CA 1
ATOM 836 C C . ILE A 1 116 ? 24.984 -38.121 22.899 1.00 12.87 116 ILE A C 1
ATOM 837 O O . ILE A 1 116 ? 25.177 -39.194 22.291 1.00 13.87 116 ILE A O 1
ATOM 842 N N . TYR A 1 117 ? 25.819 -37.098 22.836 1.00 13.27 117 TYR A N 1
ATOM 843 C CA . TYR A 1 117 ? 27.131 -37.178 22.156 1.00 12.13 117 TYR A CA 1
ATOM 844 C C . TYR A 1 117 ? 27.918 -38.374 22.706 1.00 13.86 117 TYR A C 1
ATOM 845 O O . TYR A 1 117 ? 28.421 -39.223 21.954 1.00 13.69 117 TYR A O 1
ATOM 854 N N . ILE A 1 118 ? 27.989 -38.450 24.002 1.00 12.90 118 ILE A N 1
ATOM 855 C CA . ILE A 1 118 ? 28.770 -39.531 24.666 1.00 14.43 118 ILE A CA 1
ATOM 856 C C . ILE A 1 118 ? 28.196 -40.889 24.304 1.00 14.16 118 ILE A C 1
ATOM 857 O O . ILE A 1 118 ? 28.955 -41.800 23.956 1.00 14.38 118 ILE A O 1
ATOM 862 N N . GLU A 1 119 ? 26.859 -41.051 24.403 1.00 15.60 119 GLU A N 1
ATOM 863 C CA . GLU A 1 119 ? 26.191 -42.321 24.131 1.00 17.78 119 GLU A CA 1
ATOM 864 C C . GLU A 1 119 ? 26.418 -42.742 22.690 1.00 15.77 119 GLU A C 1
ATOM 865 O O . GLU A 1 119 ? 26.699 -43.922 22.410 1.00 14.94 119 GLU A O 1
ATOM 871 N N . ASN A 1 120 ? 26.257 -41.800 21.741 1.00 15.99 120 ASN A N 1
ATOM 872 C CA . ASN A 1 120 ? 26.417 -42.191 20.343 1.00 14.48 120 ASN A CA 1
ATOM 873 C C . ASN A 1 120 ? 27.860 -42.573 20.073 1.00 12.99 120 ASN A C 1
ATOM 874 O O . ASN A 1 120 ? 28.124 -43.469 19.229 1.00 14.96 120 ASN A O 1
ATOM 879 N N . ILE A 1 121 ? 28.809 -41.923 20.725 1.00 12.38 121 ILE A N 1
ATOM 880 C CA . ILE A 1 121 ? 30.223 -42.236 20.488 1.00 12.92 121 ILE A CA 1
ATOM 881 C C . ILE A 1 121 ? 30.558 -43.597 21.147 1.00 13.57 121 ILE A C 1
ATOM 882 O O . ILE A 1 121 ? 31.267 -44.433 20.562 1.00 13.20 121 ILE A O 1
ATOM 887 N N . ARG A 1 122 ? 30.077 -43.797 22.363 1.00 14.80 122 ARG A N 1
ATOM 888 C CA . ARG A 1 122 ? 30.218 -45.109 23.031 1.00 14.28 122 ARG A CA 1
ATOM 889 C C . ARG A 1 122 ? 29.703 -46.245 22.128 1.00 15.09 122 ARG A C 1
ATOM 890 O O . ARG A 1 122 ? 30.380 -47.269 21.908 1.00 16.61 122 ARG A O 1
ATOM 898 N N . LYS A 1 123 ? 28.500 -46.050 21.574 1.00 13.85 123 LYS A N 1
ATOM 899 C CA . LYS A 1 123 ? 27.896 -47.050 20.715 1.00 15.92 123 LYS A CA 1
ATOM 900 C C . LYS A 1 123 ? 28.736 -47.321 19.492 1.00 15.37 123 LYS A C 1
ATOM 901 O O . LYS A 1 123 ? 28.947 -48.480 19.123 1.00 17.50 123 LYS A O 1
ATOM 907 N N . ALA A 1 124 ? 29.233 -46.254 18.855 1.00 14.60 124 ALA A N 1
ATOM 908 C CA . ALA A 1 124 ? 30.055 -46.440 17.661 1.00 16.16 124 ALA A CA 1
ATOM 909 C C . ALA A 1 124 ? 31.399 -47.115 17.947 1.00 16.43 124 ALA A C 1
ATOM 910 O O . ALA A 1 124 ? 31.847 -47.981 17.193 1.00 16.79 124 ALA A O 1
ATOM 912 N N . LEU A 1 125 ? 32.053 -46.731 19.025 1.00 14.85 125 LEU A N 1
ATOM 913 C CA . LEU A 1 125 ? 33.309 -47.352 19.422 1.00 17.08 125 LEU A CA 1
ATOM 914 C C . LEU A 1 125 ? 33.121 -48.826 19.716 1.00 18.39 125 LEU A C 1
ATOM 915 O O . LEU A 1 125 ? 33.939 -49.631 19.315 1.00 16.26 125 LEU A O 1
ATOM 920 N N . THR A 1 126 ? 31.993 -49.151 20.329 1.00 16.82 126 THR A N 1
ATOM 921 C CA . THR A 1 126 ? 31.692 -50.531 20.729 1.00 17.85 126 THR A CA 1
ATOM 922 C C . THR A 1 126 ? 31.438 -51.379 19.471 1.00 18.63 126 THR A C 1
ATOM 923 O O . THR A 1 126 ? 31.904 -52.526 19.374 1.00 19.68 126 THR A O 1
ATOM 927 N N . ALA A 1 127 ? 30.754 -50.820 18.483 1.00 18.72 127 ALA A N 1
ATOM 928 C CA . ALA A 1 127 ? 30.512 -51.548 17.240 1.00 18.55 127 ALA A CA 1
ATOM 929 C C . ALA A 1 127 ? 31.819 -51.765 16.468 1.00 18.16 127 ALA A C 1
ATOM 930 O O . ALA A 1 127 ? 32.014 -52.810 15.838 1.00 21.35 127 ALA A O 1
ATOM 932 N N . LEU A 1 128 ? 32.684 -50.756 16.494 1.00 18.91 128 LEU A N 1
ATOM 933 C CA . LEU A 1 128 ? 33.977 -50.841 15.865 1.00 19.35 128 LEU A CA 1
ATOM 934 C C . LEU A 1 128 ? 34.890 -51.863 16.554 1.00 20.03 128 LEU A C 1
ATOM 935 O O . LEU A 1 128 ? 35.641 -52.589 15.870 1.00 19.89 128 LEU A O 1
ATOM 940 N N . ASP A 1 129 ? 34.846 -51.911 17.887 1.00 19.14 129 ASP A N 1
ATOM 941 C CA . ASP A 1 129 ? 35.846 -52.604 18.688 1.00 19.15 129 ASP A CA 1
ATOM 942 C C . ASP A 1 129 ? 35.172 -53.368 19.817 1.00 20.09 129 ASP A C 1
ATOM 943 O O . ASP A 1 129 ? 35.291 -53.024 20.994 1.00 19.97 129 ASP A O 1
ATOM 948 N N . PRO A 1 130 ? 34.406 -54.378 19.448 1.00 21.63 130 PRO A N 1
ATOM 949 C CA . PRO A 1 130 ? 33.519 -55.019 20.425 1.00 21.47 130 PRO A CA 1
ATOM 950 C C . PRO A 1 130 ? 34.218 -55.746 21.546 1.00 22.81 130 PRO A C 1
ATOM 951 O O . PRO A 1 130 ? 33.617 -55.916 22.627 1.00 22.06 130 PRO A O 1
ATOM 955 N N . SER A 1 131 ? 35.488 -56.107 21.341 1.00 22.86 131 SER A N 1
ATOM 956 C CA . SER A 1 131 ? 36.205 -56.790 22.377 1.00 25.88 131 SER A CA 1
ATOM 957 C C . SER A 1 131 ? 36.464 -55.901 23.601 1.00 24.27 131 SER A C 1
ATOM 958 O O . SER A 1 131 ? 36.791 -56.424 24.675 1.00 24.45 131 SER A O 1
ATOM 961 N N . ASN A 1 132 ? 36.355 -54.604 23.430 1.00 21.73 132 ASN A N 1
ATOM 962 C CA . ASN A 1 132 ? 36.565 -53.651 24.529 1.00 21.67 132 ASN A CA 1
ATOM 963 C C . ASN A 1 132 ? 35.229 -53.032 24.998 1.00 19.64 132 ASN A C 1
ATOM 964 O O . ASN A 1 132 ? 35.258 -52.017 25.687 1.00 20.18 132 ASN A O 1
ATOM 969 N N . ALA A 1 133 ? 34.097 -53.645 24.638 1.00 18.58 133 ALA A N 1
ATOM 970 C CA . ALA A 1 133 ? 32.798 -53.107 25.029 1.00 19.32 133 ALA A CA 1
ATOM 971 C C . ALA A 1 133 ? 32.705 -52.746 26.514 1.00 21.67 133 ALA A C 1
ATOM 972 O O . ALA A 1 133 ? 32.158 -51.685 26.859 1.00 18.16 133 ALA A O 1
ATOM 974 N N . LYS A 1 134 ? 33.185 -53.612 27.402 1.00 21.72 134 LYS A N 1
ATOM 975 C CA . LYS A 1 134 ? 33.037 -53.355 28.851 1.00 24.26 134 LYS A CA 1
ATOM 976 C C . LYS A 1 134 ? 33.800 -52.122 29.305 1.00 20.62 134 LYS A C 1
ATOM 977 O O . LYS A 1 134 ? 33.360 -51.356 30.204 1.00 19.68 134 LYS A O 1
ATOM 983 N N . LYS A 1 135 ? 34.914 -51.879 28.652 1.00 19.46 135 LYS A N 1
ATOM 984 C CA . LYS A 1 135 ? 35.707 -50.677 28.899 1.00 18.44 135 LYS A CA 1
ATOM 985 C C . LYS A 1 135 ? 35.065 -49.399 28.370 1.00 18.19 135 LYS A C 1
ATOM 986 O O . LYS A 1 135 ? 34.996 -48.419 29.077 1.00 18.57 135 LYS A O 1
ATOM 992 N N . TYR A 1 136 ? 34.532 -49.419 27.161 1.00 17.89 136 TYR A N 1
ATOM 993 C CA . TYR A 1 136 ? 33.832 -48.245 26.655 1.00 17.53 136 TYR A CA 1
ATOM 994 C C . TYR A 1 136 ? 32.605 -47.960 27.530 1.00 14.55 136 TYR A C 1
ATOM 995 O O . TYR A 1 136 ? 32.270 -46.805 27.748 1.00 17.81 136 TYR A O 1
ATOM 1004 N N . GLU A 1 137 ? 31.961 -49.012 28.006 1.00 16.15 137 GLU A N 1
ATOM 1005 C CA . GLU A 1 137 ? 30.747 -48.871 28.851 1.00 16.33 137 GLU A CA 1
ATOM 1006 C C . GLU A 1 137 ? 31.110 -48.140 30.141 1.00 16.72 137 GLU A C 1
ATOM 1007 O O . GLU A 1 137 ? 30.444 -47.163 30.540 1.00 15.70 137 GLU A O 1
ATOM 1013 N N . LEU A 1 138 ? 32.140 -48.628 30.816 1.00 16.71 138 LEU A N 1
ATOM 1014 C CA . LEU A 1 138 ? 32.563 -48.006 32.063 1.00 18.14 138 LEU A CA 1
ATOM 1015 C C . LEU A 1 138 ? 33.015 -46.585 31.837 1.00 17.51 138 LEU A C 1
ATOM 1016 O O . LEU A 1 138 ? 32.639 -45.631 32.557 1.00 17.65 138 LEU A O 1
ATOM 1021 N N . ASN A 1 139 ? 33.838 -46.390 30.796 1.00 14.98 139 ASN A N 1
ATOM 1022 C CA . ASN A 1 139 ? 34.403 -45.070 30.527 1.00 15.04 139 ASN A CA 1
ATOM 1023 C C . ASN A 1 139 ? 33.346 -44.037 30.195 1.00 16.14 139 ASN A C 1
ATOM 1024 O O . ASN A 1 139 ? 33.432 -42.880 30.642 1.00 15.20 139 ASN A O 1
ATOM 1029 N N . ALA A 1 140 ? 32.340 -44.452 29.421 1.00 15.60 140 ALA A N 1
ATOM 1030 C CA . ALA A 1 140 ? 31.264 -43.574 29.030 1.00 15.49 140 ALA A CA 1
ATOM 1031 C C . ALA A 1 140 ? 30.470 -43.134 30.292 1.00 14.45 140 ALA A C 1
ATOM 1032 O O . ALA A 1 140 ? 30.076 -41.965 30.388 1.00 14.13 140 ALA A O 1
ATOM 1034 N N . ARG A 1 141 ? 30.197 -44.075 31.193 1.00 15.65 141 ARG A N 1
ATOM 1035 C CA . ARG A 1 141 ? 29.448 -43.717 32.415 1.00 16.49 141 ARG A CA 1
ATOM 1036 C C . ARG A 1 141 ? 30.286 -42.757 33.283 1.00 17.84 141 ARG A C 1
ATOM 1037 O O . ARG A 1 141 ? 29.806 -41.751 33.734 1.00 16.49 141 ARG A O 1
ATOM 1045 N N . GLU A 1 142 ? 31.557 -43.097 33.493 1.00 18.30 142 GLU A N 1
ATOM 1046 C CA . GLU A 1 142 ? 32.431 -42.203 34.256 1.00 18.50 142 GLU A CA 1
ATOM 1047 C C . GLU A 1 142 ? 32.458 -40.832 33.699 1.00 15.18 142 GLU A C 1
ATOM 1048 O O . GLU A 1 142 ? 32.443 -39.834 34.433 1.00 16.98 142 GLU A O 1
ATOM 1054 N N . TYR A 1 143 ? 32.618 -40.711 32.389 1.00 16.49 143 TYR A N 1
ATOM 1055 C CA . TYR A 1 143 ? 32.726 -39.394 31.795 1.00 15.24 143 TYR A CA 1
ATOM 1056 C C . TYR A 1 143 ? 31.387 -38.597 31.832 1.00 14.38 143 TYR A C 1
ATOM 1057 O O . TYR A 1 143 ? 31.363 -37.374 32.102 1.00 14.59 143 TYR A O 1
ATOM 1066 N N . SER A 1 144 ? 30.266 -39.295 31.572 1.00 16.09 144 SER A N 1
ATOM 1067 C CA . SER A 1 144 ? 28.963 -38.685 31.698 1.00 14.68 144 SER A CA 1
ATOM 1068 C C . SER A 1 144 ? 28.766 -38.102 33.130 1.00 15.46 144 SER A C 1
ATOM 1069 O O . SER A 1 144 ? 28.293 -37.001 33.301 1.00 15.66 144 SER A O 1
ATOM 1072 N N . GLU A 1 145 ? 29.175 -38.862 34.148 1.00 17.38 145 GLU A N 1
ATOM 1073 C CA . GLU A 1 145 ? 29.084 -38.436 35.514 1.00 19.87 145 GLU A CA 1
ATOM 1074 C C . GLU A 1 145 ? 29.999 -37.279 35.819 1.00 17.51 145 GLU A C 1
ATOM 1075 O O . GLU A 1 145 ? 29.607 -36.367 36.531 1.00 18.21 145 GLU A O 1
ATOM 1081 N N A LYS A 1 146 ? 31.207 -37.300 35.279 0.50 17.03 146 LYS A N 1
ATOM 1082 N N B LYS A 1 146 ? 31.222 -37.284 35.281 0.50 17.83 146 LYS A N 1
ATOM 1083 C CA A LYS A 1 146 ? 32.090 -36.156 35.477 0.50 17.47 146 LYS A CA 1
ATOM 1084 C CA B LYS A 1 146 ? 32.107 -36.105 35.453 0.50 18.80 146 LYS A CA 1
ATOM 1085 C C A LYS A 1 146 ? 31.496 -34.850 34.918 0.50 15.80 146 LYS A C 1
ATOM 1086 C C B LYS A 1 146 ? 31.499 -34.821 34.904 0.50 16.54 146 LYS A C 1
ATOM 1087 O O A LYS A 1 146 ? 31.572 -33.819 35.562 0.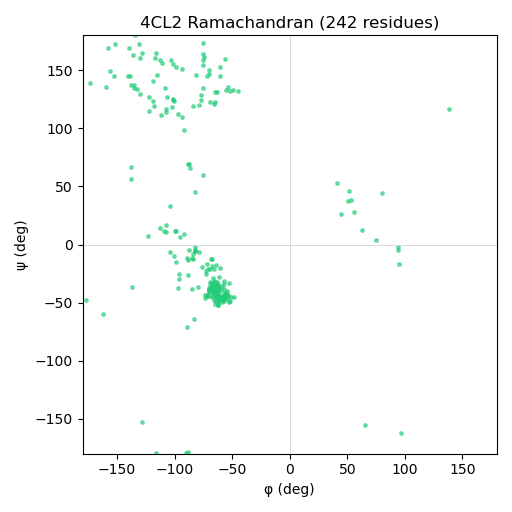50 17.85 146 LYS A O 1
ATOM 1088 O O B LYS A 1 146 ? 31.610 -33.766 35.504 0.50 18.98 146 LYS A O 1
ATOM 1099 N N . ILE A 1 147 ? 30.843 -34.924 33.748 1.00 15.77 147 ILE A N 1
ATOM 1100 C CA . ILE A 1 147 ? 30.228 -33.787 33.128 1.00 15.76 147 ILE A CA 1
ATOM 1101 C C . ILE A 1 147 ? 29.059 -33.321 33.987 1.00 14.06 147 ILE A C 1
ATOM 1102 O O . ILE A 1 147 ? 28.906 -32.159 34.295 1.00 17.06 147 ILE A O 1
ATOM 1107 N N . ARG A 1 148 ? 28.202 -34.265 34.384 1.00 14.17 148 ARG A N 1
ATOM 1108 C CA . ARG A 1 148 ? 27.076 -33.927 35.247 1.00 14.66 148 ARG A CA 1
ATOM 1109 C C . ARG A 1 148 ? 27.523 -33.252 36.535 1.00 16.66 148 ARG A C 1
ATOM 1110 O O . ARG A 1 148 ? 26.963 -32.224 36.958 1.00 17.39 148 ARG A O 1
ATOM 1118 N N . ASN A 1 149 ? 28.532 -33.803 37.155 1.00 17.33 149 ASN A N 1
ATOM 1119 C CA . ASN A 1 149 ? 29.015 -33.292 38.425 1.00 20.80 149 ASN A CA 1
ATOM 1120 C C . ASN A 1 149 ? 29.536 -31.890 38.319 1.00 22.63 149 ASN A C 1
ATOM 1121 O O . ASN A 1 149 ? 29.341 -31.079 39.234 1.00 21.85 149 ASN A O 1
ATOM 1126 N N . SER A 1 150 ? 30.171 -31.550 37.220 1.00 19.30 150 SER A N 1
ATOM 1127 C CA . SER A 1 150 ? 30.657 -30.182 37.021 1.00 17.44 150 SER A CA 1
ATOM 1128 C C . SER A 1 150 ? 29.637 -29.180 36.585 1.00 19.50 150 SER A C 1
ATOM 1129 O O . SER A 1 150 ? 29.746 -27.995 36.941 1.00 22.03 150 SER A O 1
ATOM 1132 N N . ILE A 1 151 ? 28.714 -29.631 35.741 1.00 16.21 151 ILE A N 1
ATOM 1133 C CA . ILE A 1 151 ? 27.845 -28.744 35.023 1.00 15.84 151 ILE A CA 1
ATOM 1134 C C . ILE A 1 151 ? 26.501 -28.599 35.726 1.00 18.56 151 ILE A C 1
ATOM 1135 O O . ILE A 1 151 ? 25.914 -27.487 35.793 1.00 16.75 151 ILE A O 1
ATOM 1140 N N . LEU A 1 152 ? 25.995 -29.670 36.309 1.00 18.19 152 LEU A N 1
ATOM 1141 C CA . LEU A 1 152 ? 24.718 -29.510 36.996 1.00 18.78 152 LEU A CA 1
ATOM 1142 C C . LEU A 1 152 ? 24.624 -28.455 38.036 1.00 19.04 152 LEU A C 1
ATOM 1143 O O . LEU A 1 152 ? 23.617 -27.711 38.101 1.00 20.34 152 LEU A O 1
ATOM 1148 N N . PRO A 1 153 ? 25.663 -28.235 38.898 1.00 18.20 153 PRO A N 1
ATOM 1149 C CA . PRO A 1 153 ? 25.523 -27.147 39.830 1.00 18.71 153 PRO A CA 1
ATOM 1150 C C . PRO A 1 153 ? 25.373 -25.736 39.218 1.00 16.31 153 PRO A C 1
ATOM 1151 O O . PRO A 1 153 ? 24.746 -24.856 39.775 1.00 17.99 153 PRO A O 1
ATOM 1155 N N . LEU A 1 154 ? 25.937 -25.571 38.040 1.00 16.19 154 LEU A N 1
ATOM 1156 C CA . LEU A 1 154 ? 25.819 -24.303 37.276 1.00 15.73 154 LEU A CA 1
ATOM 1157 C C . LEU A 1 154 ? 24.361 -24.139 36.759 1.00 15.56 154 LEU A C 1
ATOM 1158 O O . LEU A 1 154 ? 23.756 -23.074 36.901 1.00 16.25 154 LEU A O 1
ATOM 1163 N N . LYS A 1 155 ? 23.803 -25.244 36.222 1.00 18.87 155 LYS A N 1
ATOM 1164 C CA . LYS A 1 155 ? 22.365 -25.231 35.848 1.00 17.86 155 LYS A CA 1
ATOM 1165 C C . LYS A 1 155 ? 21.475 -24.880 37.013 1.00 16.57 155 LYS A C 1
ATOM 1166 O O . LYS A 1 155 ? 20.608 -24.018 36.951 1.00 17.05 155 LYS A O 1
ATOM 1172 N N . THR A 1 156 ? 21.702 -25.540 38.155 1.00 19.99 156 THR A N 1
ATOM 1173 C CA . THR A 1 156 ? 20.910 -25.333 39.316 1.00 21.05 156 THR A CA 1
ATOM 1174 C C . THR A 1 156 ? 20.913 -23.861 39.732 1.00 24.05 156 THR A C 1
ATOM 1175 O O . THR A 1 156 ? 19.870 -23.252 40.037 1.00 22.58 156 THR A O 1
ATOM 1179 N N . ARG A 1 157 ? 22.089 -23.232 39.653 1.00 21.99 157 ARG A N 1
ATOM 1180 C CA . ARG A 1 157 ? 22.174 -21.840 39.960 1.00 24.98 157 ARG A CA 1
ATOM 1181 C C . ARG A 1 157 ? 21.481 -20.945 38.893 1.00 19.74 157 ARG A C 1
ATOM 1182 O O . ARG A 1 157 ? 20.713 -20.020 39.284 1.00 23.93 157 ARG A O 1
ATOM 1190 N N . ILE A 1 158 ? 21.646 -21.267 37.593 1.00 20.70 158 ILE A N 1
ATOM 1191 C CA A ILE A 1 158 ? 21.066 -20.522 36.456 0.50 19.02 158 ILE A CA 1
ATOM 1192 C CA B ILE A 1 158 ? 21.057 -20.408 36.619 0.50 19.45 158 ILE A CA 1
ATOM 1193 C C . ILE A 1 158 ? 19.539 -20.520 36.603 1.00 20.65 158 ILE A C 1
ATOM 1194 O O . ILE A 1 158 ? 18.843 -19.530 36.318 1.00 22.38 158 ILE A O 1
ATOM 1203 N N . GLU A 1 159 ? 19.006 -21.670 37.054 1.00 18.65 159 GLU A N 1
ATOM 1204 C CA . GLU A 1 159 ? 17.577 -21.826 37.101 1.00 20.36 159 GLU A CA 1
ATOM 1205 C C . GLU A 1 159 ? 16.899 -20.921 38.142 1.00 24.10 159 GLU A C 1
ATOM 1206 O O . GLU A 1 159 ? 15.691 -20.783 38.108 1.00 24.36 159 GLU A O 1
ATOM 1212 N N . LYS A 1 160 ? 17.656 -20.298 39.052 1.00 23.23 160 LYS A N 1
ATOM 1213 C CA . 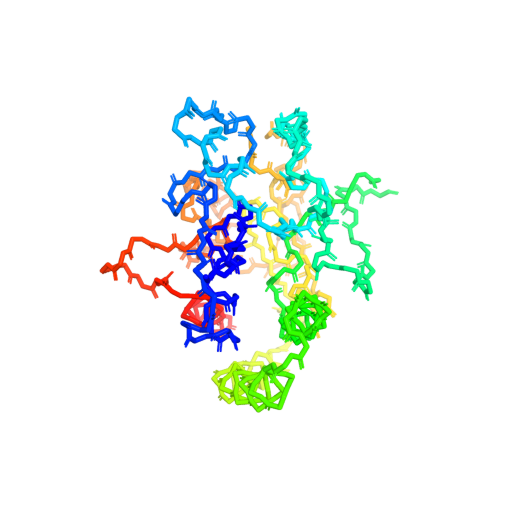LYS A 1 160 ? 17.098 -19.339 39.977 1.00 28.31 160 LYS A CA 1
ATOM 1214 C C . LYS A 1 160 ? 16.862 -17.947 39.393 1.00 28.72 160 LYS A C 1
ATOM 1215 O O . LYS A 1 160 ? 16.310 -17.080 40.077 1.00 28.77 160 LYS A O 1
ATOM 1221 N N . VAL A 1 161 ? 17.304 -17.710 38.167 1.00 27.70 161 VAL A N 1
ATOM 1222 C CA . VAL A 1 161 ? 17.174 -16.395 37.523 1.00 33.15 161 VAL A CA 1
ATOM 1223 C C . VAL A 1 161 ? 15.680 -16.049 37.306 1.00 42.74 161 VAL A C 1
ATOM 1224 O O . VAL A 1 161 ? 14.908 -16.881 36.780 1.00 43.62 161 VAL A O 1
ATOM 1228 N N A ASP A 1 162 ? 15.302 -14.834 37.696 0.50 43.49 162 ASP A N 1
ATOM 1229 N N B ASP A 1 162 ? 15.318 -14.824 37.716 0.50 44.92 162 ASP A N 1
ATOM 1230 C CA A ASP A 1 162 ? 13.927 -14.396 37.567 0.50 44.66 162 ASP A CA 1
ATOM 1231 C CA B ASP A 1 162 ? 14.049 -14.112 37.418 0.50 46.57 162 ASP A CA 1
ATOM 1232 C C A ASP A 1 162 ? 13.523 -14.469 36.111 0.50 42.99 162 ASP A C 1
ATOM 1233 C C B ASP A 1 162 ? 13.543 -14.419 36.003 0.50 44.96 162 ASP A C 1
ATOM 1234 O O A ASP A 1 162 ? 14.318 -14.138 35.233 0.50 33.94 162 ASP A O 1
ATOM 1235 O O B ASP A 1 162 ? 14.290 -14.234 35.046 0.50 35.67 162 ASP A O 1
ATOM 1244 N N . PRO A 1 163 ? 12.280 -14.880 35.846 1.00 44.19 163 PRO A N 1
ATOM 1245 C CA . PRO A 1 163 ? 11.819 -15.146 34.456 1.00 49.04 163 PRO A CA 1
ATOM 1246 C C . PRO A 1 163 ? 12.041 -14.034 33.434 1.00 53.04 163 PRO A C 1
ATOM 1247 O O . PRO A 1 163 ? 12.382 -14.296 32.283 1.00 52.01 163 PRO A O 1
ATOM 1251 N N . GLU A 1 164 ? 11.929 -12.788 33.877 1.00 47.31 164 GLU A N 1
ATOM 1252 C CA . GLU A 1 164 ? 12.144 -11.653 33.009 1.00 49.06 164 GLU A CA 1
ATOM 1253 C C . GLU A 1 164 ? 13.587 -11.597 32.522 1.00 46.19 164 GLU A C 1
ATOM 1254 O O . GLU A 1 164 ? 13.894 -10.896 31.561 1.00 43.04 164 GLU A O 1
ATOM 1260 N N . LYS A 1 165 ? 14.485 -12.305 33.206 1.00 36.12 165 LYS A N 1
ATOM 1261 C CA . LYS A 1 165 ? 15.906 -12.187 32.927 1.00 40.42 165 LYS A CA 1
ATOM 1262 C C . LYS A 1 165 ? 16.420 -13.444 32.250 1.00 31.91 165 LYS A C 1
ATOM 1263 O O . LYS A 1 165 ? 17.649 -13.624 32.119 1.00 35.76 165 LYS A O 1
ATOM 1269 N N . ARG A 1 166 ? 15.498 -14.313 31.801 1.00 29.23 166 ARG A N 1
ATOM 1270 C CA . ARG A 1 166 ? 15.885 -15.581 31.207 1.00 26.37 166 ARG A CA 1
ATOM 1271 C C . ARG A 1 166 ? 16.162 -15.493 29.671 1.00 22.29 166 ARG A C 1
ATOM 1272 O O . ARG A 1 166 ? 15.445 -16.021 28.826 1.00 25.72 166 ARG A O 1
ATOM 1280 N N . TRP A 1 167 ? 17.232 -14.814 29.374 1.00 23.75 167 TRP A N 1
ATOM 1281 C CA . TRP A 1 167 ? 17.674 -14.541 27.995 1.00 25.06 167 TRP A CA 1
ATOM 1282 C C . TRP A 1 167 ? 19.128 -14.858 27.903 1.00 22.74 167 TRP A C 1
ATOM 1283 O O . TRP A 1 167 ? 19.918 -14.420 28.769 1.00 29.83 167 TRP A O 1
ATOM 1294 N N . PHE A 1 168 ? 19.506 -15.576 26.854 1.00 19.99 168 PHE A N 1
ATOM 1295 C CA . PHE A 1 168 ? 20.928 -15.835 26.526 1.00 18.62 168 PHE A CA 1
ATOM 1296 C C . PHE A 1 168 ? 21.133 -15.037 25.226 1.00 24.90 168 PHE A C 1
ATOM 1297 O O . PHE A 1 168 ? 20.521 -15.397 24.216 1.00 22.37 168 PHE A O 1
ATOM 1305 N N . VAL A 1 169 ? 21.915 -13.970 25.284 1.00 20.56 169 VAL A N 1
ATOM 1306 C CA . VAL A 1 169 ? 22.146 -13.072 24.100 1.00 22.78 169 VAL A CA 1
ATOM 1307 C C . VAL A 1 169 ? 23.623 -13.056 23.684 1.00 20.21 169 VAL A C 1
ATOM 1308 O O . VAL A 1 169 ? 24.497 -12.756 24.459 1.00 19.26 169 VAL A O 1
ATOM 1312 N N . THR A 1 170 ? 23.854 -13.485 22.475 1.00 18.57 170 THR A N 1
ATOM 1313 C CA . THR A 1 170 ? 25.203 -13.764 22.021 1.00 18.27 170 THR A CA 1
ATOM 1314 C C . THR A 1 170 ? 25.366 -13.148 20.639 1.00 20.72 170 THR A C 1
ATOM 1315 O O . THR A 1 170 ? 24.436 -12.523 20.112 1.00 19.46 170 THR A O 1
ATOM 1319 N N . SER A 1 171 ? 26.557 -13.310 20.073 1.00 18.83 171 SER A N 1
ATOM 1320 C CA . SER A 1 171 ? 26.825 -12.723 18.760 1.00 19.34 171 SER A CA 1
ATOM 1321 C C . SER A 1 171 ? 26.396 -13.790 17.725 1.00 18.47 171 SER A C 1
ATOM 1322 O O . SER A 1 171 ? 25.444 -13.536 16.967 1.00 20.44 171 SER A O 1
ATOM 1325 N N . GLU A 1 172 ? 27.141 -14.851 17.621 1.00 18.34 172 GLU A N 1
ATOM 1326 C CA . GLU A 1 172 ? 26.690 -16.039 16.880 1.00 20.66 172 GLU A CA 1
ATOM 1327 C C . GLU A 1 172 ? 25.564 -16.742 17.630 1.00 19.94 172 GLU A C 1
ATOM 1328 O O . GLU A 1 172 ? 25.503 -16.684 18.854 1.00 16.84 172 GLU A O 1
ATOM 1334 N N . GLY A 1 173 ? 24.659 -17.416 16.899 1.00 18.99 173 GLY A N 1
ATOM 1335 C CA . GLY A 1 173 ? 23.569 -18.203 17.578 1.00 18.27 173 GLY A CA 1
ATOM 1336 C C . GLY A 1 173 ? 24.077 -19.503 18.161 1.00 17.96 173 GLY A C 1
ATOM 1337 O O . GLY A 1 173 ? 23.584 -20.608 17.835 1.00 21.40 173 GLY A O 1
ATOM 1338 N N . CYS A 1 174 ? 25.027 -19.410 19.072 1.00 15.43 174 CYS A N 1
ATOM 1339 C CA . CYS A 1 174 ? 25.728 -20.564 19.575 1.00 17.26 174 CYS A CA 1
ATOM 1340 C C . CYS A 1 174 ? 25.059 -21.207 20.790 1.00 16.27 174 CYS A C 1
ATOM 1341 O O . CYS A 1 174 ? 25.511 -22.243 21.207 1.00 15.36 174 CYS A O 1
ATOM 1344 N N . LEU A 1 175 ? 24.080 -20.545 21.384 1.00 13.78 175 LEU A N 1
ATOM 1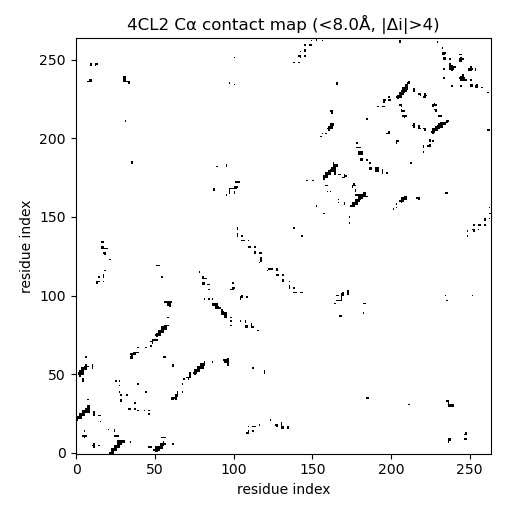345 C CA . LEU A 1 175 ? 23.498 -21.050 22.662 1.00 15.31 175 LEU A CA 1
ATOM 1346 C C . LEU A 1 175 ? 22.078 -21.498 22.505 1.00 16.09 175 LEU A C 1
ATOM 1347 O O . LEU A 1 175 ? 21.380 -21.733 23.537 1.00 15.42 175 LEU A O 1
ATOM 1352 N N . VAL A 1 176 ? 21.590 -21.678 21.279 1.00 14.22 176 VAL A N 1
ATOM 1353 C CA . VAL A 1 176 ? 20.174 -21.991 21.104 1.00 15.67 176 VAL A CA 1
ATOM 1354 C C . VAL A 1 176 ? 19.815 -23.344 21.745 1.00 15.21 176 VAL A C 1
ATOM 1355 O O . VAL A 1 176 ? 18.696 -23.473 22.290 1.00 14.93 176 VAL A O 1
ATOM 1359 N N . TYR A 1 177 ? 20.709 -24.315 21.659 1.00 13.20 177 TYR A N 1
ATOM 1360 C CA . TYR A 1 177 ? 20.491 -25.596 22.354 1.00 13.74 177 TYR A CA 1
ATOM 1361 C C . TYR A 1 177 ? 20.589 -25.521 23.873 1.00 12.90 177 TYR A C 1
ATOM 1362 O O . TYR A 1 177 ? 19.811 -26.230 24.585 1.00 14.63 177 TYR A O 1
ATOM 1371 N N . LEU A 1 178 ? 21.510 -24.710 24.413 1.00 14.17 178 LEU A N 1
ATOM 1372 C CA . LEU A 1 178 ? 21.544 -24.431 25.830 1.00 14.46 178 LEU A CA 1
ATOM 1373 C C . LEU A 1 178 ? 20.226 -23.814 26.320 1.00 16.30 178 LEU A C 1
ATOM 1374 O O . LEU A 1 178 ? 19.698 -24.154 27.374 1.00 14.22 178 LEU A O 1
ATOM 1379 N N . ALA A 1 179 ? 19.729 -22.799 25.585 1.00 12.83 179 ALA A N 1
ATOM 1380 C CA . ALA A 1 179 ? 18.483 -22.151 25.903 1.00 16.07 179 ALA A CA 1
ATOM 1381 C C . ALA A 1 179 ? 17.326 -23.158 25.984 1.00 15.50 179 ALA A C 1
ATOM 1382 O O . ALA A 1 179 ? 16.508 -23.123 26.905 1.00 15.97 179 ALA A O 1
ATOM 1384 N N A GLU A 1 180 ? 17.265 -24.074 25.021 0.50 15.69 180 GLU A N 1
ATOM 1385 N N B GLU A 1 180 ? 17.272 -24.055 25.012 0.50 15.60 180 GLU A N 1
ATOM 1386 C CA A GLU A 1 180 ? 16.193 -25.081 24.976 0.50 15.50 180 GLU A CA 1
ATOM 1387 C CA B GLU A 1 180 ? 16.236 -25.076 24.977 0.50 15.24 180 GLU A CA 1
ATOM 1388 C C A GLU A 1 180 ? 16.329 -26.099 26.129 0.50 14.67 180 GLU A C 1
ATOM 1389 C C B GLU A 1 180 ? 16.328 -25.989 26.215 0.50 14.51 180 GLU A C 1
ATOM 1390 O O A GLU A 1 180 ? 15.334 -26.558 26.656 0.50 16.89 180 GLU A O 1
ATOM 1391 O O B GLU A 1 180 ? 15.307 -26.234 26.898 0.50 15.21 180 GLU A O 1
ATOM 1402 N N . ASP A 1 181 ? 17.548 -26.386 26.518 1.00 14.23 181 ASP A N 1
ATOM 1403 C CA . ASP A 1 181 ? 17.844 -27.397 27.592 1.00 15.02 181 ASP A CA 1
ATOM 1404 C C . ASP A 1 181 ? 17.491 -26.784 28.952 1.00 14.82 181 ASP A C 1
ATOM 1405 O O . ASP A 1 181 ? 16.939 -27.456 29.807 1.00 16.67 181 ASP A O 1
ATOM 1410 N N . PHE A 1 182 ? 17.756 -25.507 29.155 1.00 15.42 182 PHE A N 1
ATOM 1411 C CA . PHE A 1 182 ? 17.615 -24.889 30.466 1.00 15.04 182 PHE A CA 1
ATOM 1412 C C . PHE A 1 182 ? 16.330 -24.093 30.598 1.00 17.20 182 PHE A C 1
ATOM 1413 O O . PHE A 1 182 ? 16.031 -23.587 31.707 1.00 17.23 182 PHE A O 1
ATOM 1421 N N . GLY A 1 183 ? 15.590 -23.872 29.483 1.00 17.76 183 GLY A N 1
ATOM 1422 C CA . GLY A 1 183 ? 14.387 -23.082 29.513 1.00 17.50 183 GLY A CA 1
ATOM 1423 C C . GLY A 1 183 ? 14.581 -21.573 29.500 1.00 17.00 183 GLY A C 1
ATOM 1424 O O . GLY A 1 183 ? 13.951 -20.845 30.249 1.00 18.57 183 GLY A O 1
ATOM 1425 N N . PHE A 1 184 ? 15.472 -21.111 28.633 1.00 16.53 184 PHE A N 1
ATOM 1426 C CA . PHE A 1 184 ? 15.760 -19.682 28.440 1.00 18.55 184 PHE A CA 1
ATOM 1427 C C . PHE A 1 184 ? 15.380 -19.319 27.011 1.00 19.09 184 PHE A C 1
ATOM 1428 O O . PHE A 1 184 ? 15.298 -20.172 26.107 1.00 21.50 184 PHE A O 1
ATOM 1436 N N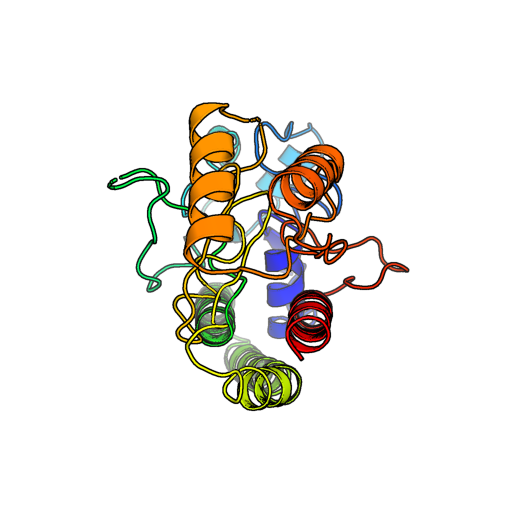 . LYS A 1 185 ? 15.190 -18.041 26.782 1.00 21.65 185 LYS A N 1
ATOM 1437 C CA . LYS A 1 185 ? 15.052 -17.542 25.391 1.00 25.05 185 LYS A CA 1
ATOM 1438 C C . LYS A 1 185 ? 16.412 -17.089 24.857 1.00 22.31 185 LYS A C 1
ATOM 1439 O O . LYS A 1 185 ? 17.258 -16.763 25.662 1.00 20.54 185 LYS A O 1
ATOM 1445 N N . SER A 1 186 ? 16.672 -17.162 23.546 1.00 24.90 186 SER A N 1
ATOM 1446 C CA A SER A 1 186 ? 18.028 -16.796 22.974 0.50 23.34 186 SER A CA 1
ATOM 1447 C CA B SER A 1 186 ? 17.943 -16.692 23.051 0.50 25.04 186 SER A CA 1
ATOM 1448 C C . SER A 1 186 ? 17.727 -15.642 21.958 1.00 22.96 186 SER A C 1
ATOM 1449 O O . SER A 1 186 ? 16.603 -15.494 21.357 1.00 23.45 186 SER A O 1
ATOM 1454 N N . LEU A 1 187 ? 18.703 -14.778 21.851 1.00 22.33 187 LEU A N 1
ATOM 1455 C CA . LEU A 1 187 ? 18.743 -13.699 20.869 1.00 21.55 187 LEU A CA 1
ATOM 1456 C C . LEU A 1 187 ? 20.182 -13.661 20.418 1.00 19.82 187 LEU A C 1
ATOM 1457 O O . LEU A 1 187 ? 21.075 -13.974 21.203 1.00 19.32 187 LEU A O 1
ATOM 1462 N N . TYR A 1 188 ? 20.390 -13.354 19.140 1.00 20.21 188 TYR A N 1
ATOM 1463 C CA . TYR A 1 188 ? 21.739 -13.348 18.595 1.00 19.36 188 TYR A CA 1
ATOM 1464 C C . TYR A 1 188 ? 21.786 -12.485 17.360 1.00 22.42 188 TYR A C 1
ATOM 1465 O O . TYR A 1 188 ? 20.743 -12.077 16.824 1.00 21.01 188 TYR A O 1
ATOM 1474 N N . LEU A 1 189 ? 23.011 -12.222 16.898 1.00 21.71 189 LEU A N 1
ATOM 1475 C CA . LEU A 1 189 ? 23.241 -11.289 15.764 1.00 23.62 189 LEU A CA 1
ATOM 1476 C C . LEU A 1 189 ? 23.382 -11.993 14.385 1.00 26.18 189 LEU A C 1
ATOM 1477 O O . LEU A 1 189 ? 23.062 -11.385 13.351 1.00 25.07 189 LEU A O 1
ATOM 1482 N N . TRP A 1 190 ? 23.876 -13.220 14.382 1.00 25.05 190 TRP A N 1
ATOM 1483 C CA . TRP A 1 190 ? 23.946 -14.088 13.186 1.00 26.70 190 TRP A CA 1
ATOM 1484 C C . TRP A 1 190 ? 23.918 -15.531 13.601 1.00 26.83 190 TRP A C 1
ATOM 1485 O O . TRP A 1 190 ? 24.472 -15.914 14.614 1.00 22.46 190 TRP A O 1
ATOM 1496 N N . PRO A 1 191 ? 23.284 -16.419 12.802 1.00 29.07 191 PRO A N 1
ATOM 1497 C CA . PRO A 1 191 ? 23.106 -17.843 13.233 1.00 30.01 191 PRO A CA 1
ATOM 1498 C C . PRO A 1 191 ? 24.415 -18.650 13.366 1.00 26.29 191 PRO A C 1
ATOM 1499 O O . PRO A 1 191 ? 24.635 -19.380 14.354 1.00 30.90 191 PRO A O 1
ATOM 1503 N N . ILE A 1 192 ? 25.275 -18.486 12.363 1.00 30.12 192 ILE A N 1
ATOM 1504 C CA . ILE A 1 192 ? 26.563 -19.165 12.193 1.00 30.24 192 ILE A CA 1
ATOM 1505 C C . ILE A 1 192 ? 27.658 -18.175 11.710 1.00 34.38 192 ILE A C 1
ATOM 1506 O O . ILE A 1 192 ? 27.412 -17.272 10.931 1.00 37.72 192 ILE A O 1
ATOM 1511 N N . ASN A 1 193 ? 28.862 -18.287 12.294 1.00 38.02 193 ASN A N 1
ATOM 1512 C CA . ASN A 1 193 ? 30.009 -17.476 11.892 1.00 34.90 193 ASN A CA 1
ATOM 1513 C C . ASN A 1 193 ? 30.393 -17.837 10.437 1.00 48.12 193 ASN A C 1
ATOM 1514 O O . ASN A 1 193 ? 30.496 -19.038 10.068 1.00 44.28 193 ASN A O 1
ATOM 1519 N N . SER A 1 194 ? 30.568 -16.791 9.638 1.00 49.13 194 SER A N 1
ATOM 1520 C CA . SER A 1 194 ? 31.142 -16.844 8.269 1.00 62.76 194 SER A CA 1
ATOM 1521 C C . SER A 1 194 ? 31.245 -15.414 7.731 1.00 61.95 194 SER A C 1
ATOM 1522 O O . SER A 1 194 ? 30.256 -14.854 7.238 1.00 65.58 194 SER A O 1
ATOM 1525 N N . ARG A 1 198 ? 26.548 -12.392 8.453 1.00 61.90 198 ARG A N 1
ATOM 1526 C CA . ARG A 1 198 ? 26.332 -11.127 9.173 1.00 73.68 198 ARG A CA 1
ATOM 1527 C C . ARG A 1 198 ? 25.397 -10.124 8.421 1.00 77.27 198 ARG A C 1
ATOM 1528 O O . ARG A 1 198 ? 25.682 -9.632 7.324 1.00 79.49 198 ARG A O 1
ATOM 1536 N N . SER A 1 199 ? 24.267 -9.853 9.072 1.00 64.44 199 SER A N 1
ATOM 1537 C CA . SER A 1 199 ? 23.089 -9.279 8.464 1.00 56.88 199 SER A CA 1
ATOM 1538 C C . SER A 1 199 ? 22.605 -8.087 9.281 1.00 43.47 199 SER A C 1
ATOM 1539 O O . SER A 1 199 ? 22.422 -8.175 10.486 1.00 41.28 199 SER A O 1
ATOM 1542 N N . PRO A 1 200 ? 22.375 -6.966 8.625 1.00 40.57 200 PRO A N 1
ATOM 1543 C CA . PRO A 1 200 ? 21.938 -5.770 9.349 1.00 39.96 200 PRO A CA 1
ATOM 1544 C C . PRO A 1 200 ? 20.557 -5.900 9.998 1.00 44.14 200 PRO A C 1
ATOM 1545 O O . PRO A 1 200 ? 20.333 -5.354 11.081 1.00 39.02 200 PRO A O 1
ATOM 1549 N N . SER A 1 201 ? 19.625 -6.605 9.348 1.00 47.40 201 SER A N 1
ATOM 1550 C CA . SER A 1 201 ? 18.261 -6.756 9.922 1.00 42.12 201 SER A CA 1
ATOM 1551 C C . SER A 1 201 ? 18.305 -7.580 11.214 1.00 35.63 201 SER A C 1
ATOM 1552 O O . SER A 1 201 ? 17.572 -7.302 12.183 1.00 35.26 201 SER A O 1
ATOM 1555 N N . MET A 1 202 ? 19.182 -8.561 11.275 1.00 35.56 202 MET A N 1
ATOM 1556 C CA . MET A 1 202 ? 19.255 -9.346 12.517 1.00 34.43 202 MET A CA 1
ATOM 1557 C C . MET A 1 202 ? 19.823 -8.527 13.681 1.00 35.15 202 MET A C 1
ATOM 1558 O O . MET A 1 202 ? 19.368 -8.625 14.824 1.00 32.79 202 MET A O 1
ATOM 1563 N N . MET A 1 203 ? 20.772 -7.645 13.370 1.00 35.73 203 MET A N 1
ATOM 1564 C CA . MET A 1 203 ? 21.240 -6.697 14.401 1.00 34.47 203 MET A CA 1
ATOM 1565 C C . MET A 1 203 ? 20.144 -5.775 14.869 1.00 32.13 203 MET A C 1
ATOM 1566 O O . MET A 1 203 ? 19.921 -5.632 16.087 1.00 29.84 203 MET A O 1
ATOM 1571 N N . ARG A 1 204 ? 19.441 -5.143 13.924 1.00 33.79 204 ARG A N 1
ATOM 1572 C CA . ARG A 1 204 ? 18.329 -4.261 14.297 1.00 35.66 204 ARG A CA 1
ATOM 1573 C C . ARG A 1 204 ? 17.301 -4.979 15.222 1.00 34.83 204 ARG A C 1
ATOM 1574 O O . ARG A 1 204 ? 16.810 -4.433 16.212 1.00 33.09 204 ARG A O 1
ATOM 1582 N N . HIS A 1 205 ? 16.981 -6.208 14.877 1.00 36.14 205 HIS A N 1
ATOM 1583 C CA . HIS A 1 205 ? 16.031 -7.011 15.683 1.00 35.58 205 HIS A CA 1
ATOM 1584 C C . HIS A 1 205 ? 16.513 -7.257 17.101 1.00 32.53 205 HIS A C 1
ATOM 1585 O O . HIS A 1 205 ? 15.757 -7.095 18.079 1.00 30.43 205 HIS A O 1
ATOM 1592 N N . ALA A 1 206 ? 17.788 -7.624 17.236 1.00 30.15 206 ALA A N 1
ATOM 1593 C CA . ALA A 1 206 ? 18.320 -7.852 18.562 1.00 28.22 206 ALA A CA 1
ATOM 1594 C C . ALA A 1 206 ? 18.309 -6.613 19.387 1.00 28.58 206 ALA A C 1
ATOM 1595 O O . ALA A 1 206 ? 18.016 -6.649 20.593 1.00 28.37 206 ALA A O 1
ATOM 1597 N N . ILE A 1 207 ? 18.614 -5.471 18.749 1.00 28.96 207 ILE A N 1
ATOM 1598 C CA . ILE A 1 207 ? 18.613 -4.232 19.489 1.00 31.08 207 ILE A CA 1
ATOM 1599 C C . ILE A 1 207 ? 17.205 -3.958 19.987 1.00 31.79 207 ILE A C 1
ATOM 1600 O O . ILE A 1 207 ? 16.997 -3.599 21.157 1.00 34.36 207 ILE A O 1
ATOM 1605 N N . ASN A 1 208 ? 16.238 -4.145 19.086 1.00 33.35 208 ASN A N 1
ATOM 1606 C CA . ASN A 1 208 ? 14.860 -3.880 19.435 1.00 36.85 208 ASN A CA 1
ATOM 1607 C C . ASN A 1 208 ? 14.381 -4.810 20.541 1.00 34.55 208 ASN A C 1
ATOM 1608 O O . ASN A 1 208 ? 13.747 -4.360 21.518 1.00 36.78 208 ASN A O 1
ATOM 1613 N N . GLN A 1 209 ? 14.755 -6.072 20.423 1.00 36.98 209 GLN A N 1
ATOM 1614 C CA . GLN A 1 209 ? 14.350 -7.070 21.450 1.00 37.26 209 GLN A CA 1
ATOM 1615 C C . GLN A 1 209 ? 14.965 -6.826 22.818 1.00 36.61 209 GLN A C 1
ATOM 1616 O O . GLN A 1 209 ? 14.292 -6.933 23.840 1.00 36.27 209 GLN A O 1
ATOM 1622 N N . MET A 1 210 ? 16.229 -6.418 22.845 1.00 33.46 210 MET A N 1
ATOM 1623 C CA . MET A 1 210 ? 16.864 -6.080 24.110 1.00 32.64 210 MET A CA 1
ATOM 1624 C C . MET A 1 210 ? 16.263 -4.900 24.826 1.00 35.82 210 MET A C 1
ATOM 1625 O O . MET A 1 210 ? 16.138 -4.911 26.051 1.00 37.28 210 MET A O 1
ATOM 1630 N N . ARG A 1 211 ? 15.939 -3.850 24.083 1.00 37.16 211 ARG A N 1
ATOM 1631 C CA . ARG A 1 211 ? 15.271 -2.717 24.694 1.00 42.54 211 ARG A CA 1
ATOM 1632 C C . ARG A 1 211 ? 13.905 -3.133 25.216 1.00 44.76 211 ARG A C 1
ATOM 1633 O O . ARG A 1 211 ? 13.556 -2.854 26.365 1.00 49.06 211 ARG A O 1
ATOM 1641 N N . SER A 1 212 ? 13.155 -3.811 24.361 1.00 43.91 212 SER A N 1
ATOM 1642 C CA . SER A 1 212 ? 11.801 -4.211 24.680 1.00 48.26 212 SER A CA 1
ATOM 1643 C C . SER A 1 212 ? 11.770 -5.062 25.950 1.00 45.59 212 SER A C 1
ATOM 1644 O O . SER A 1 212 ? 10.920 -4.844 26.804 1.00 46.52 212 SER A O 1
ATOM 1647 N N . HIS A 1 213 ? 12.699 -6.013 26.085 1.00 42.99 213 HIS A N 1
ATOM 1648 C CA . HIS A 1 213 ? 12.767 -6.891 27.269 1.00 44.56 213 HIS A CA 1
ATOM 1649 C C . HIS A 1 213 ? 13.800 -6.489 28.297 1.00 39.84 213 HIS A C 1
ATOM 1650 O O . HIS A 1 213 ? 14.057 -7.228 29.199 1.00 44.55 213 HIS A O 1
ATOM 1657 N N . LYS A 1 214 ? 14.371 -5.289 28.176 1.00 37.20 214 LYS A N 1
ATOM 1658 C CA . LYS A 1 214 ? 15.309 -4.796 29.184 1.00 37.88 214 LYS A CA 1
ATOM 1659 C C . LYS A 1 214 ? 16.409 -5.817 29.456 1.00 38.75 214 LYS A C 1
ATOM 1660 O O . LYS A 1 214 ? 16.794 -6.054 30.593 1.00 35.63 214 LYS A O 1
ATOM 1666 N N . ILE A 1 215 ? 16.957 -6.352 28.373 1.00 37.91 215 ILE A N 1
ATOM 1667 C CA . ILE A 1 215 ? 18.031 -7.343 28.466 1.00 34.39 215 ILE A CA 1
ATOM 1668 C C . ILE A 1 215 ? 19.345 -6.663 28.838 1.00 31.54 215 ILE A C 1
ATOM 1669 O O . ILE A 1 215 ? 19.677 -5.594 28.334 1.00 29.59 215 ILE A O 1
ATOM 1674 N N . LYS A 1 216 ? 20.067 -7.257 29.781 1.00 29.00 216 LYS A N 1
ATOM 1675 C CA . LYS A 1 216 ? 21.161 -6.585 30.459 1.00 32.75 216 LYS A CA 1
ATOM 1676 C C . LYS A 1 216 ? 22.576 -6.866 29.889 1.00 26.75 216 LYS A C 1
ATOM 1677 O O . LYS A 1 216 ? 23.457 -6.068 30.044 1.00 25.21 216 LYS A O 1
ATOM 1683 N N . PHE A 1 217 ? 22.733 -8.007 29.251 1.00 26.69 217 PHE A N 1
ATOM 1684 C CA . PHE A 1 217 ? 24.046 -8.473 28.765 1.00 23.80 217 PHE A CA 1
ATOM 1685 C C . PHE A 1 217 ? 23.989 -9.095 27.386 1.00 22.54 217 PHE A C 1
ATOM 1686 O O . PHE A 1 217 ? 23.040 -9.853 27.012 1.00 24.48 217 PHE A O 1
ATOM 1694 N N . ILE A 1 218 ? 25.076 -8.856 26.653 1.00 21.90 218 ILE A N 1
ATOM 1695 C CA . ILE A 1 218 ? 25.342 -9.559 25.393 1.00 19.41 218 ILE A CA 1
ATOM 1696 C C . ILE A 1 218 ? 26.792 -10.015 25.316 1.00 19.45 218 ILE A C 1
ATOM 1697 O O . ILE A 1 218 ? 27.674 -9.226 25.623 1.00 22.33 218 ILE A O 1
ATOM 1702 N N . PHE A 1 219 ? 27.022 -11.252 24.906 1.00 18.84 219 PHE A N 1
ATOM 1703 C CA . PHE A 1 219 ? 28.365 -11.855 24.822 1.00 19.69 219 PHE A CA 1
ATOM 1704 C C . PHE A 1 219 ? 28.873 -11.905 23.396 1.00 20.17 219 PHE A C 1
ATOM 1705 O O . PHE A 1 219 ? 28.090 -11.789 22.405 1.00 18.22 219 PHE A O 1
ATOM 1713 N N . SER A 1 220 ? 30.175 -12.011 23.269 1.00 18.72 220 SER A N 1
ATOM 1714 C CA . SER A 1 220 ? 30.794 -12.539 22.043 1.00 18.94 220 SER A CA 1
ATOM 1715 C C . SER A 1 220 ? 31.523 -13.796 22.285 1.00 18.44 220 SER A C 1
ATOM 1716 O O . SER A 1 220 ? 31.490 -14.330 23.395 1.00 18.04 220 SER A O 1
ATOM 1719 N N . GLU A 1 221 ? 32.143 -14.361 21.250 1.00 17.43 221 GLU A N 1
ATOM 1720 C CA . GLU A 1 221 ? 32.721 -15.648 21.333 1.00 17.54 221 GLU A CA 1
ATOM 1721 C C . GLU A 1 221 ? 34.185 -15.700 20.854 1.00 19.42 221 GLU A C 1
ATOM 1722 O O . GLU A 1 221 ? 34.662 -14.803 20.206 1.00 19.82 221 GLU A O 1
ATOM 1728 N N . SER A 1 222 ? 34.866 -16.783 21.200 1.00 21.66 222 SER A N 1
ATOM 1729 C CA . SER A 1 222 ? 36.352 -16.772 21.139 1.00 23.52 222 SER A CA 1
ATOM 1730 C C . SER A 1 222 ? 36.868 -16.798 19.697 1.00 27.76 222 SER A C 1
ATOM 1731 O O . SER A 1 222 ? 38.000 -16.373 19.440 1.00 27.18 222 SER A O 1
ATOM 1734 N N . THR A 1 223 ? 36.018 -17.169 18.758 1.00 21.57 223 THR A N 1
ATOM 1735 C CA . THR A 1 223 ? 36.430 -17.136 17.336 1.00 22.60 223 THR A CA 1
ATOM 1736 C C . THR A 1 223 ? 35.818 -16.039 16.511 1.00 25.38 223 THR A C 1
ATOM 1737 O O . THR A 1 223 ? 35.963 -16.066 15.299 1.00 28.68 223 THR A O 1
ATOM 1741 N N . ASN A 1 224 ? 35.152 -15.076 17.127 1.00 21.07 224 ASN A N 1
ATOM 1742 C CA . ASN A 1 224 ? 34.630 -13.945 16.375 1.00 23.38 224 ASN A CA 1
ATOM 1743 C C . ASN A 1 224 ? 34.978 -12.635 16.999 1.00 24.83 224 ASN A C 1
ATOM 1744 O O . ASN A 1 224 ? 35.655 -12.604 18.005 1.00 26.36 224 ASN A O 1
ATOM 1749 N N . SER A 1 225 ? 34.681 -11.526 16.308 1.00 24.67 225 SER A N 1
ATOM 1750 C CA . SER A 1 225 ? 34.906 -10.220 16.826 1.00 25.18 225 SER A CA 1
ATOM 1751 C C . SER A 1 225 ? 33.945 -9.825 17.928 1.00 27.89 225 SER A C 1
ATOM 1752 O O . SER A 1 225 ? 32.744 -10.152 17.890 1.00 28.93 225 SER A O 1
ATOM 1755 N N . ASP A 1 226 ? 34.474 -9.066 18.893 1.00 24.31 226 ASP A N 1
ATOM 1756 C CA . ASP A 1 226 ? 33.658 -8.446 19.926 1.00 26.00 226 ASP A CA 1
ATOM 1757 C C . ASP A 1 226 ? 32.999 -7.149 19.535 1.00 24.57 226 ASP A C 1
ATOM 1758 O O . ASP A 1 226 ? 32.255 -6.588 20.310 1.00 26.56 226 ASP A O 1
ATOM 1763 N N . GLN A 1 227 ? 33.309 -6.633 18.355 1.00 28.09 227 GLN A N 1
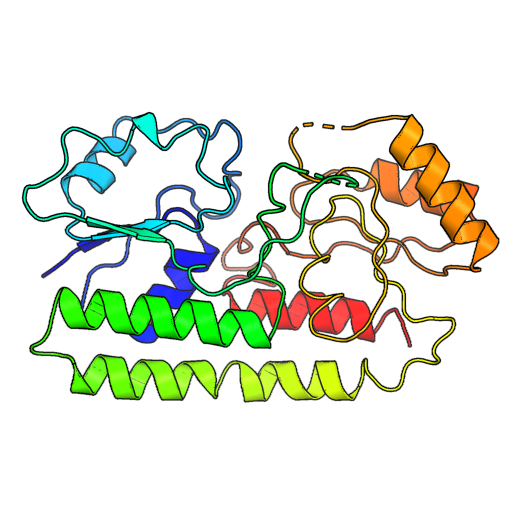ATOM 1764 C CA . GLN A 1 227 ? 32.852 -5.287 18.022 1.00 29.44 227 GLN A CA 1
ATOM 1765 C C . GLN A 1 227 ? 31.318 -5.210 17.855 1.00 27.10 227 GLN A C 1
ATOM 1766 O O . GLN A 1 227 ? 30.680 -4.297 18.373 1.00 27.49 227 GLN A O 1
ATOM 1772 N N . PRO A 1 228 ? 30.726 -6.166 17.150 1.00 27.75 228 PRO A N 1
ATOM 1773 C CA . PRO A 1 228 ? 29.274 -6.109 17.065 1.00 27.82 228 PRO A CA 1
ATOM 1774 C C . PRO A 1 228 ? 28.544 -6.145 18.426 1.00 25.32 228 PRO A C 1
ATOM 1775 O O . PRO A 1 228 ? 27.679 -5.320 18.633 1.00 26.48 228 PRO A O 1
ATOM 1779 N N . ALA A 1 229 ? 28.966 -7.026 19.325 1.00 24.04 229 ALA A N 1
ATOM 1780 C CA . ALA A 1 229 ? 28.336 -7.124 20.623 1.00 23.65 229 ALA A CA 1
ATOM 1781 C C . ALA A 1 229 ? 28.501 -5.844 21.386 1.00 23.22 229 ALA A C 1
ATOM 1782 O O . ALA A 1 229 ? 27.568 -5.351 22.040 1.00 24.32 229 ALA A O 1
ATOM 1784 N N . LYS A 1 230 ? 29.693 -5.271 21.319 1.00 24.86 230 LYS A N 1
ATOM 1785 C CA . LYS A 1 230 ? 29.904 -4.019 22.008 1.00 26.69 230 LYS A CA 1
ATOM 1786 C C . LYS A 1 230 ? 29.041 -2.890 21.465 1.00 26.44 230 LYS A C 1
ATOM 1787 O O . LYS A 1 230 ? 28.505 -2.051 22.205 1.00 27.75 230 LYS A O 1
ATOM 1793 N N . GLN A 1 231 ? 28.959 -2.823 20.146 1.00 28.74 231 GLN A N 1
ATOM 1794 C CA . GLN A 1 231 ? 28.101 -1.834 19.525 1.00 30.39 231 GLN A CA 1
ATOM 1795 C C . GLN A 1 231 ? 26.643 -2.003 19.976 1.00 27.62 231 GLN A C 1
ATOM 1796 O O . GLN A 1 231 ? 25.990 -1.015 20.297 1.00 30.97 231 GLN A O 1
ATOM 1802 N N . VAL A 1 232 ? 26.139 -3.236 19.904 1.00 29.30 232 VAL A N 1
ATOM 1803 C CA . VAL A 1 232 ? 24.774 -3.536 20.366 1.00 28.45 232 VAL A CA 1
ATOM 1804 C C . VAL A 1 232 ? 24.564 -3.156 21.816 1.00 27.74 232 VAL A C 1
ATOM 1805 O O . VAL A 1 232 ? 23.577 -2.532 22.163 1.00 28.33 232 VAL A O 1
ATOM 1809 N N . ALA A 1 233 ? 25.507 -3.507 22.682 1.00 28.31 233 ALA A N 1
ATOM 1810 C CA . ALA A 1 233 ? 25.409 -3.065 24.085 1.00 30.26 233 ALA A CA 1
ATOM 1811 C C . ALA A 1 233 ? 25.249 -1.575 24.221 1.00 30.30 233 ALA A C 1
ATOM 1812 O O . ALA A 1 233 ? 24.391 -1.075 24.967 1.00 30.10 233 ALA A O 1
ATOM 1814 N N . TYR A 1 234 ? 26.026 -0.795 23.455 1.00 30.21 234 TYR A N 1
ATOM 1815 C CA . TYR A 1 234 ? 25.940 0.630 23.521 1.00 32.50 234 TYR A CA 1
ATOM 1816 C C . TYR A 1 234 ? 24.545 1.109 23.098 1.00 31.66 234 TYR A C 1
ATOM 1817 O O . TYR A 1 234 ? 23.938 1.932 23.784 1.00 31.99 234 TYR A O 1
ATOM 1826 N N . GLU A 1 235 ? 24.027 0.537 22.008 1.00 31.40 235 GLU A N 1
ATOM 1827 C CA . GLU A 1 235 ? 22.749 1.008 21.422 1.00 34.79 235 GLU A CA 1
ATOM 1828 C C . GLU A 1 235 ? 21.538 0.655 22.296 1.00 33.89 235 GLU A C 1
ATOM 1829 O O . GLU A 1 235 ? 20.514 1.317 22.212 1.00 40.03 235 GLU A O 1
ATOM 1835 N N . THR A 1 236 ? 21.714 -0.341 23.168 1.00 33.11 236 THR A N 1
ATOM 1836 C CA . THR A 1 236 ? 20.657 -0.904 24.024 1.00 34.51 236 THR A CA 1
ATOM 1837 C C . THR A 1 236 ? 20.750 -0.460 25.496 1.00 38.25 236 THR A C 1
ATOM 1838 O O . THR A 1 236 ? 19.828 -0.709 26.280 1.00 41.98 236 THR A O 1
ATOM 1842 N N . ASN A 1 237 ? 21.814 0.248 25.852 1.00 35.02 237 ASN A N 1
ATOM 1843 C CA . ASN A 1 237 ? 22.142 0.492 27.245 1.00 40.31 237 ASN A CA 1
ATOM 1844 C C . ASN A 1 237 ? 22.275 -0.780 28.031 1.00 37.37 237 ASN A C 1
ATOM 1845 O O . ASN A 1 237 ? 22.040 -0.806 29.209 1.00 41.97 237 ASN A O 1
ATOM 1850 N N . ALA A 1 238 ? 22.644 -1.845 27.343 1.00 33.48 238 ALA A N 1
ATOM 1851 C CA . ALA A 1 238 ? 23.058 -3.093 27.964 1.00 32.71 238 ALA A CA 1
ATOM 1852 C C . ALA A 1 238 ? 24.589 -3.077 28.211 1.00 30.57 238 ALA A C 1
ATOM 1853 O O . ALA A 1 238 ? 25.265 -2.106 27.939 1.00 32.30 238 ALA A O 1
ATOM 1855 N N . SER A 1 239 ? 25.089 -4.187 28.763 1.00 29.96 239 SER A N 1
ATOM 1856 C CA . SER A 1 239 ? 26.527 -4.326 29.040 1.00 28.85 239 SER A CA 1
ATOM 1857 C C . SER A 1 239 ? 27.083 -5.433 28.179 1.00 23.68 239 SER A C 1
ATOM 1858 O O . SER A 1 239 ? 26.417 -6.398 27.925 1.00 23.43 239 SER A O 1
ATOM 1861 N N . TYR A 1 240 ? 28.319 -5.283 27.759 1.00 23.11 240 TYR A N 1
ATOM 1862 C CA . TYR A 1 240 ? 29.010 -6.351 27.115 1.00 22.35 240 TYR A CA 1
ATOM 1863 C C . TYR A 1 240 ? 29.466 -7.363 28.179 1.00 23.89 240 TYR A C 1
ATOM 1864 O O . TYR A 1 240 ? 30.108 -6.946 29.145 1.00 23.63 240 TYR A O 1
ATOM 1873 N N . GLY A 1 241 ? 29.066 -8.605 27.982 1.00 23.07 241 GLY A N 1
ATOM 1874 C CA . GLY A 1 241 ? 29.256 -9.712 28.951 1.00 24.20 241 GLY A CA 1
ATOM 1875 C C . GLY A 1 241 ? 30.616 -10.386 28.829 1.00 24.63 241 GLY A C 1
ATOM 1876 O O . GLY A 1 241 ? 30.998 -11.181 29.700 1.00 27.67 241 GLY A O 1
ATOM 1877 N N . GLY A 1 242 ? 31.349 -10.102 27.788 1.00 20.23 242 GLY A N 1
ATOM 1878 C CA . GLY A 1 242 ? 32.673 -10.710 27.522 1.00 20.67 242 GLY A CA 1
ATOM 1879 C C . GLY A 1 242 ? 32.620 -11.896 26.570 1.00 21.56 242 GLY A C 1
ATOM 1880 O O . GLY A 1 242 ? 31.611 -12.090 25.874 1.00 19.04 242 GLY A O 1
ATOM 1881 N N . VAL A 1 243 ? 33.677 -12.709 26.564 1.00 19.68 243 VAL A N 1
ATOM 1882 C CA . VAL A 1 243 ? 33.925 -13.771 25.614 1.00 18.55 243 VAL A CA 1
ATOM 1883 C C . VAL A 1 243 ? 33.602 -15.151 26.114 1.00 17.14 243 VAL A C 1
ATOM 1884 O O . VAL A 1 243 ? 34.106 -15.577 27.153 1.00 16.34 243 VAL A O 1
ATOM 1888 N N . LEU A 1 244 ? 32.769 -15.885 25.383 1.00 15.61 244 LEU A N 1
ATOM 1889 C CA . LEU A 1 244 ? 32.477 -17.291 25.652 1.00 16.98 244 LEU A CA 1
ATOM 1890 C C . LEU A 1 244 ? 33.255 -18.181 24.694 1.00 17.53 244 LEU A C 1
ATOM 1891 O O . LEU A 1 244 ? 33.629 -17.781 23.621 1.00 16.30 244 LEU A O 1
ATOM 1896 N N . TYR A 1 245 ? 33.476 -19.414 25.138 1.00 13.74 245 TYR A N 1
ATOM 1897 C CA . TYR A 1 245 ? 34.142 -20.465 24.294 1.00 15.33 245 TYR A CA 1
ATOM 1898 C C . TYR A 1 245 ? 33.050 -21.454 23.895 1.00 14.21 245 TYR A C 1
ATOM 1899 O O . TYR A 1 245 ? 32.387 -22.145 24.738 1.00 15.13 245 TYR A O 1
ATOM 1908 N N . VAL A 1 246 ? 32.794 -21.530 22.589 1.00 16.27 246 VAL A N 1
ATOM 1909 C CA . VAL A 1 246 ? 31.693 -22.340 22.044 1.00 14.20 246 VAL A CA 1
ATOM 1910 C C . VAL A 1 246 ? 32.035 -23.164 20.792 1.00 16.83 246 VAL A C 1
ATOM 1911 O O . VAL A 1 246 ? 31.577 -24.303 20.679 1.00 20.47 246 VAL A O 1
ATOM 1915 N N . ASP A 1 247 ? 32.862 -22.647 19.878 1.00 16.07 247 ASP A N 1
ATOM 1916 C CA . ASP A 1 247 ? 33.029 -23.269 18.551 1.00 15.75 247 ASP A CA 1
ATOM 1917 C C . ASP A 1 247 ? 34.260 -24.139 18.427 1.00 17.45 247 ASP A C 1
ATOM 1918 O O . ASP A 1 247 ? 34.386 -24.857 17.449 1.00 17.41 247 ASP A O 1
ATOM 1923 N N . SER A 1 248 ? 35.195 -24.017 19.372 1.00 15.99 248 SER A N 1
ATOM 1924 C CA . SER A 1 248 ? 36.460 -24.744 19.356 1.00 17.68 248 SER A CA 1
ATOM 1925 C C . SER A 1 248 ? 36.954 -24.833 20.762 1.00 17.88 248 SER A C 1
ATOM 1926 O O . SER A 1 248 ? 36.731 -23.913 21.545 1.00 16.88 248 SER A O 1
ATOM 1929 N N . LEU A 1 249 ? 37.665 -25.890 21.095 1.00 16.50 249 LEU A N 1
ATOM 1930 C CA . LEU A 1 249 ? 38.462 -25.883 22.316 1.00 16.12 249 LEU A CA 1
ATOM 1931 C C . LEU A 1 249 ? 39.493 -24.764 22.231 1.00 17.45 249 LEU A C 1
ATOM 1932 O O . LEU A 1 249 ? 39.931 -24.380 21.109 1.00 18.46 249 LEU A O 1
ATOM 1937 N N . SER A 1 250 ? 39.917 -24.243 23.391 1.00 16.49 250 SER A N 1
ATOM 1938 C CA . SER A 1 250 ? 40.971 -23.265 23.410 1.00 18.52 250 SER A CA 1
ATOM 1939 C C . SER A 1 250 ? 42.294 -23.977 23.160 1.00 22.48 250 SER A C 1
ATOM 1940 O O . SER A 1 250 ? 42.353 -25.204 23.170 1.00 21.75 250 SER A O 1
ATOM 1943 N N . LYS A 1 251 ? 43.350 -23.174 23.008 1.00 25.86 251 LYS A N 1
ATOM 1944 C CA . LYS A 1 251 ? 44.718 -23.686 23.105 1.00 28.53 251 LYS A CA 1
ATOM 1945 C C . LYS A 1 251 ? 44.892 -24.390 24.476 1.00 28.73 251 LYS A C 1
ATOM 1946 O O . LYS A 1 251 ? 44.152 -24.096 25.448 1.00 24.73 251 LYS A O 1
ATOM 1952 N N . PRO A 1 252 ? 45.899 -25.275 24.594 1.00 29.44 252 PRO A N 1
ATOM 1953 C CA . PRO A 1 252 ? 46.088 -26.035 25.829 1.00 30.01 252 PRO A CA 1
ATOM 1954 C C . PRO A 1 252 ? 46.258 -25.149 27.089 1.00 29.19 252 PRO A C 1
ATOM 1955 O O . PRO A 1 252 ? 45.792 -25.530 28.154 1.00 32.93 252 PRO A O 1
ATOM 1959 N N . ASP A 1 253 ? 46.837 -23.962 26.986 1.00 30.49 253 ASP A N 1
ATOM 1960 C CA . ASP A 1 253 ? 47.008 -23.127 28.227 1.00 32.70 253 ASP A CA 1
ATOM 1961 C C . ASP A 1 253 ? 45.907 -22.072 28.325 1.00 28.69 253 ASP A C 1
ATOM 1962 O O . ASP A 1 253 ? 45.963 -21.194 29.153 1.00 30.37 253 ASP A O 1
ATOM 1967 N N . GLY A 1 254 ? 44.870 -22.195 27.481 1.00 26.05 254 GLY A N 1
ATOM 1968 C CA . GLY A 1 254 ? 43.702 -21.317 27.526 1.00 22.89 254 GLY A CA 1
ATOM 1969 C C . GLY A 1 254 ? 42.698 -21.941 28.505 1.00 18.94 254 GLY A C 1
ATOM 1970 O O . GLY A 1 254 ? 42.955 -22.960 29.110 1.00 21.37 254 GLY A O 1
ATOM 1971 N N . PRO A 1 255 ? 41.542 -21.293 28.669 1.00 19.81 255 PRO A N 1
ATOM 1972 C CA . PRO A 1 255 ? 40.612 -21.757 29.708 1.00 19.44 255 PRO A CA 1
ATOM 1973 C C . PRO A 1 255 ? 39.706 -22.917 29.367 1.00 17.97 255 PRO A C 1
ATOM 1974 O O . PRO A 1 255 ? 38.957 -23.414 30.231 1.00 17.25 255 PRO A O 1
ATOM 1978 N N . ALA A 1 256 ? 39.732 -23.374 28.117 1.00 15.95 256 ALA A N 1
ATOM 1979 C CA . ALA A 1 256 ? 38.745 -24.351 27.641 1.00 15.93 256 ALA A CA 1
ATOM 1980 C C . ALA A 1 256 ? 39.433 -25.432 26.786 1.00 14.61 256 ALA A C 1
ATOM 1981 O O . ALA A 1 256 ? 39.009 -25.641 25.643 1.00 16.18 256 ALA A O 1
ATOM 1983 N N . PRO A 1 257 ? 40.444 -26.118 27.373 1.00 15.97 257 PRO A N 1
ATOM 1984 C CA . PRO A 1 257 ? 41.257 -27.048 26.552 1.00 19.74 257 PRO A CA 1
ATOM 1985 C C . PRO A 1 257 ? 40.579 -28.426 26.392 1.00 19.34 257 PRO A C 1
ATOM 1986 O O . PRO A 1 257 ? 41.111 -29.294 25.704 1.00 17.65 257 PRO A O 1
ATOM 1990 N N . THR A 1 258 ? 39.461 -28.634 27.051 1.00 15.32 258 THR A N 1
ATOM 1991 C CA . THR A 1 258 ? 38.672 -29.873 26.955 1.00 13.92 258 THR A CA 1
ATOM 1992 C C . THR A 1 258 ? 37.206 -29.525 26.828 1.00 14.65 258 THR A C 1
ATOM 1993 O O . THR A 1 258 ? 36.788 -28.402 27.137 1.00 13.18 258 THR A O 1
ATOM 1997 N N . TYR A 1 259 ? 36.373 -30.465 26.383 1.00 12.58 259 TYR A N 1
ATOM 1998 C CA . TYR A 1 259 ? 34.961 -30.192 26.299 1.00 12.84 259 TYR A CA 1
ATOM 1999 C C . TYR A 1 259 ? 34.345 -29.856 27.631 1.00 12.45 259 TYR A C 1
ATOM 2000 O O . TYR A 1 259 ? 33.538 -28.898 27.751 1.00 13.39 259 TYR A O 1
ATOM 2009 N N . LEU A 1 260 ? 34.636 -30.656 28.656 1.00 12.86 260 LEU A N 1
ATOM 2010 C CA . LEU A 1 260 ? 34.148 -30.336 29.993 1.00 13.31 260 LEU A CA 1
ATOM 2011 C C . LEU A 1 260 ? 34.567 -28.929 30.427 1.00 14.79 260 LEU A C 1
ATOM 2012 O O . LEU A 1 260 ? 33.712 -28.182 30.913 1.00 14.00 260 LEU A O 1
ATOM 2017 N N . ASP A 1 261 ? 35.816 -28.542 30.213 1.00 15.31 261 ASP A N 1
ATOM 2018 C CA . ASP A 1 261 ? 36.293 -27.217 30.579 1.00 15.74 261 ASP A CA 1
ATOM 2019 C C . ASP A 1 261 ? 35.586 -26.127 29.774 1.00 15.13 261 ASP A C 1
ATOM 2020 O O . ASP A 1 261 ? 35.318 -25.067 30.309 1.00 15.18 261 ASP A O 1
ATOM 2025 N N . LEU A 1 262 ? 35.279 -26.399 28.534 1.00 13.39 262 LEU A N 1
ATOM 2026 C CA . LEU A 1 262 ? 34.562 -25.464 27.698 1.00 14.23 262 LEU A CA 1
ATOM 2027 C C . LEU A 1 262 ? 33.170 -25.220 28.214 1.00 13.01 262 LEU A C 1
ATOM 2028 O O . LEU A 1 262 ? 32.725 -24.052 28.347 1.00 12.81 262 LEU A O 1
ATOM 2033 N N . LEU A 1 263 ? 32.407 -26.276 28.475 1.00 12.92 263 LEU A N 1
ATOM 2034 C CA . LEU A 1 263 ? 31.075 -26.103 29.040 1.00 14.00 263 LEU A CA 1
ATOM 2035 C C . LEU A 1 263 ? 31.166 -25.380 30.380 1.00 13.78 263 LEU A C 1
ATOM 2036 O O . LEU A 1 263 ? 30.375 -24.499 30.681 1.00 13.12 263 LEU A O 1
ATOM 2041 N N . ARG A 1 264 ? 32.078 -25.828 31.240 1.00 14.61 264 ARG A N 1
ATOM 2042 C CA . ARG A 1 264 ? 32.203 -25.264 32.566 1.00 14.78 264 ARG A CA 1
ATOM 2043 C C . ARG A 1 264 ? 32.561 -23.755 32.503 1.00 14.49 264 ARG A C 1
ATOM 2044 O O . ARG A 1 264 ? 31.966 -22.928 33.195 1.00 14.00 264 ARG A O 1
ATOM 2052 N N . PHE A 1 265 ? 33.511 -23.384 31.652 1.00 13.86 265 PHE A N 1
ATOM 2053 C CA . PHE A 1 265 ? 33.865 -21.982 31.530 1.00 13.09 265 PHE A CA 1
ATOM 2054 C C . PHE A 1 265 ? 32.727 -21.128 31.040 1.00 13.04 265 PHE A C 1
ATOM 2055 O O . PHE A 1 265 ? 32.401 -20.124 31.648 1.00 13.79 265 PHE A O 1
ATOM 2063 N N . SER A 1 266 ? 32.121 -21.524 29.924 1.00 11.98 266 SER A N 1
ATOM 2064 C CA . SER A 1 266 ? 31.073 -20.699 29.344 1.00 13.44 266 SER A CA 1
ATOM 2065 C C . SER A 1 266 ? 29.842 -20.629 30.227 1.00 12.38 266 SER A C 1
ATOM 2066 O O . SER A 1 266 ? 29.332 -19.553 30.374 1.00 14.99 266 SER A O 1
ATOM 2069 N N . LEU A 1 267 ? 29.404 -21.723 30.814 1.00 12.73 267 LEU A N 1
ATOM 2070 C CA . LEU A 1 267 ? 28.268 -21.656 31.689 1.00 13.68 267 LEU A CA 1
ATOM 2071 C C . LEU A 1 267 ? 28.573 -20.870 32.972 1.00 14.07 267 LEU A C 1
ATOM 2072 O O . LEU A 1 267 ? 27.729 -20.156 33.504 1.00 15.38 267 LEU A O 1
ATOM 2077 N N . THR A 1 268 ? 29.802 -20.997 33.502 1.00 14.76 268 THR A N 1
ATOM 2078 C CA . THR A 1 268 ? 30.188 -20.171 34.654 1.00 15.79 268 THR A CA 1
ATOM 2079 C C . THR A 1 268 ? 30.102 -18.714 34.346 1.00 16.65 268 THR A C 1
ATOM 2080 O O . THR A 1 268 ? 29.585 -17.885 35.101 1.00 17.06 268 THR A O 1
ATOM 2084 N N . LYS A 1 269 ? 30.627 -18.313 33.189 1.00 15.96 269 LYS A N 1
ATOM 2085 C CA . LYS A 1 269 ? 30.627 -16.958 32.814 1.00 18.18 269 LYS A CA 1
ATOM 2086 C C . LYS A 1 269 ? 29.184 -16.404 32.622 1.00 17.07 269 LYS A C 1
ATOM 2087 O O . LYS A 1 269 ? 28.831 -15.341 33.039 1.00 16.43 269 LYS A O 1
ATOM 2093 N N . ILE A 1 270 ? 28.336 -17.249 32.017 1.00 17.44 270 ILE A N 1
ATOM 2094 C CA . ILE A 1 270 ? 26.932 -16.854 31.879 1.00 16.49 270 ILE A CA 1
ATOM 2095 C C . ILE A 1 270 ? 26.246 -16.648 33.233 1.00 14.59 270 ILE A C 1
ATOM 2096 O O . ILE A 1 270 ? 25.665 -15.607 33.469 1.00 18.42 270 ILE A O 1
ATOM 2101 N N . VAL A 1 271 ? 26.414 -17.606 34.144 1.00 17.11 271 VAL A N 1
ATOM 2102 C CA . VAL A 1 271 ? 25.700 -17.513 35.417 1.00 19.08 271 VAL A CA 1
ATOM 2103 C C . VAL A 1 271 ? 26.256 -16.357 36.224 1.00 21.43 271 VAL A C 1
ATOM 2104 O O . VAL A 1 271 ? 25.524 -15.627 36.893 1.00 20.43 271 VAL A O 1
ATOM 2108 N N . ASP A 1 272 ? 27.564 -16.107 36.085 1.00 21.83 272 ASP A N 1
ATOM 2109 C CA . ASP A 1 272 ? 28.192 -14.987 36.848 1.00 23.59 272 ASP A CA 1
ATOM 2110 C C . ASP A 1 272 ? 27.763 -13.647 36.365 1.00 27.08 272 ASP A C 1
ATOM 2111 O O . ASP A 1 272 ? 27.891 -12.637 37.046 1.00 28.10 272 ASP A O 1
ATOM 2116 N N A THR A 1 273 ? 27.268 -13.613 35.140 0.50 26.79 273 THR A N 1
ATOM 2117 N N B THR A 1 273 ? 27.272 -13.619 35.147 0.50 27.10 273 THR A N 1
ATOM 2118 C CA A THR A 1 273 ? 26.816 -12.415 34.484 0.50 28.85 273 THR A CA 1
ATOM 2119 C CA B THR A 1 273 ? 26.902 -12.409 34.505 0.50 29.80 273 THR A CA 1
ATOM 2120 C C A THR A 1 273 ? 25.425 -12.131 34.943 0.50 29.06 273 THR A C 1
ATOM 2121 C C B THR A 1 273 ? 25.428 -12.118 34.783 0.50 30.36 273 THR A C 1
ATOM 2122 O O A THR A 1 273 ? 25.109 -11.041 35.406 0.50 32.85 273 THR A O 1
ATOM 2123 O O B THR A 1 273 ? 25.050 -10.958 34.945 0.50 44.66 273 THR A O 1
ATOM 2130 N N . LEU A 1 274 ? 24.606 -13.163 34.877 1.00 33.97 274 LEU A N 1
ATOM 2131 C CA . LEU A 1 274 ? 23.150 -13.063 34.969 1.00 39.11 274 LEU A CA 1
ATOM 2132 C C . LEU A 1 274 ? 22.693 -12.966 36.382 1.00 43.98 274 LEU A C 1
ATOM 2133 O O . LEU A 1 274 ? 21.573 -12.516 36.645 1.00 43.29 274 LEU A O 1
ATOM 2138 N N . PHE A 1 275 ? 23.547 -13.372 37.310 1.00 55.21 275 PHE A N 1
ATOM 2139 C CA . PHE A 1 275 ? 23.521 -12.790 38.654 1.00 50.58 275 PHE A CA 1
ATOM 2140 C C . PHE A 1 275 ? 24.617 -11.740 38.795 1.00 64.23 275 PHE A C 1
ATOM 2141 O O . PHE A 1 275 ? 24.411 -10.728 39.448 1.00 62.75 275 PHE A O 1
#

Solvent-accessible surface area: 12367 Å² total; per-residue (Å²): 169,79,27,0,0,0,0,8,10,0,0,4,25,0,0,68,41,0,0,114,96,48,2,59,33,32,19,1,2,79,43,67,66,59,8,88,77,39,116,10,68,96,70,11,44,106,54,2,73,70,0,29,7,0,0,3,0,15,27,83,30,3,100,45,0,74,145,73,13,83,127,47,84,205,65,17,141,66,43,48,0,5,88,79,16,123,76,45,30,35,66,210,117,96,21,0,4,4,0,2,0,1,17,73,14,0,39,46,0,2,75,15,0,32,114,8,0,29,83,38,14,91,105,31,32,184,113,0,100,82,12,7,131,74,10,17,62,124,0,85,109,32,0,70,80,25,56,73,96,0,62,142,6,85,90,140,105,36,29,2,1,0,0,3,0,0,0,13,4,0,6,127,28,5,48,14,89,31,14,39,2,7,32,66,11,94,141,42,97,59,53,52,145,97,0,23,94,49,1,164,82,76,154,15,112,59,0,2,1,2,45,60,25,56,46,136,26,0,98,86,0,6,170,80,15,144,17,53,62,10,13,57,0,41,0,20,5,15,14,138,125,127,15,61,0,47,45,0,14,26,0,1,111,64,0,1,48,65,0,0,82,20,31,118

Sequence (264 aa):
KKVVLSSSFSIIGDITQNIAKDLVTVTTLVEAGNDSHSYQVTSSSADAIKIQNADLILCNGLHLEETYMKYFTNLKKGTKIITVTDGINPIGVSESEPNPHAWMSLTNAMIYIENIRKALTALDPSNAKKYELNAREYSEKKIRNSILPLKTRIIEKVDDPEKRWFVTSEGCLVYLAEEDFGFKSSLYLWPINSRSPSMMRHAINQMRSHKIKFIFSESTNSDQPAKQVAYETNASYGGVLYVDSLSKPDGPAPTYLDLLRFSLTKIVDTTLF

Nearest PDB structures (foldseek):
  4cl2-assembly1_A  TM=1.004E+00  e=8.174E-54  Candidatus Liberibacter asiaticus str. psy62
  4udo-assembly1_A  TM=1.001E+00  e=1.413E-51  Candidatus Liberibacter asiaticus
  6ixi-assembly1_A  TM=9.999E-01  e=3.959E-51  Candidatus Liberibacter asiaticus str. psy62
  5zha-assembly1_A  TM=1.000E+00  e=7.018E-51  Candidatus Liberibacter asiaticus str. psy62
  6ru4-assembly3_C  TM=8.695E-01  e=1.726E-17  Pseudomonas aeruginosa PAO1

Secondary structure (DSSP, 8-state):
--EEEEEEHHHHHHHHHHHTTSSEEEEEE-TT--STT----HHHHHHHHH-SEEEE--TTTTTTTGGGS-SPPTTPEEEETTTTPPP-BS---PBP--TTSSHHHHHHHHHHHHHHHHHH-GGGHHHHHHHHHHHHHHHHHHHHHHHHHHTTS-GGG-EEEEEESTTHHHHHHHT-EEEEEESS----HHHHHHHHHHHHHTT--EEEEETTS-SHHHHHHHHHHT-EEEEEE--SSPPPTTSS-SSHHHHHHHHHHHHHHHH-

B-factor: mean 27.02, std 13.81, range [10.3, 108.28]

Organism: Liberibacter asiaticus (strain psy62) (NCBI:txid537021)

Radius of gyration: 18.83 Å; Cα contacts (8 Å, |Δi|>4): 491; chains: 1; bounding box: 37×58×41 Å

CATH classification: 3.40.50.1980 (+1 more: 3.40.50.1980)